Protein AF-U6D9W5-F1 (afdb_monomer_lite)

Secondary structure (DSSP, 8-state):
----GGG--HHHHHHHHHHHHHHHHHHHHHHHHHHHHHHHHHHHHHHHHHHHHHHHHHHHHHS-HHHHHHHHHHHHHHHHHHHHHHHHHHHHHHHHHHHHHHHHHHHHHTS-S-GGGHHHHHHHHHHHHHHHHHHHHHHHHHHHHHHHHHHHHHHHHHHHHHHHHT----PPPPSSHHHHHHHHH-TT-S--HHHHHHHHHHHHHHHHHHHHHHHHHHHHHHHHHHHHHHHHHHHHHHHHHHHHHHHHHHHHHHHHHHHHHHHT-

InterPro domains:
  IPR031738 JMY/WHAMM, middle domain [PF15871] (1-180)

Sequence (265 aa):
KSLDEDNLGPKRIVALEKEAKEGPRQAEEAIVSIQDITVNYFKETVKALAGMQKQMEQDKKRFGQAAWATATPRLEKLKLMLARETLQLMRARELCLNHKRAEIHRKMEDLPEQEKNTDVVDELEIQYYEIQLELYEVKFEILKYEEILLITQLDSIKRLIKDKEEEVVYYDPCESPEELGALAGAAGLPGDPSAEVKELSRQCGRLESQRGRICARRARLRNRQDQCRENHRLRLQLAEESVKHFHQHHRIQVKRDKMKEEEQK

Foldseek 3Di:
DDDPPVPDDPVVVVVVVVCVVCVVVVVLVVVLVVLVVQLVVLVVVLVVLVVVLVVLVVVVVVDDPVVVVVCVVVSLVSLLVSLVSQLSSLVSVLVNLVSVLVVLVVVLVPDDPDPVCPVVNLVSVLVNLVSVLVNLVSVLSNLVSVLSNLVSLLVVLVVVLVCLVVDDDDDDDDPDPVVVVVVVVCPPDPDDSVVVSVVSVVVSVVSVVVSVVSVVVSVVSVVVSVVSVVVSVVSVVVVVVVVVVVVVVVVVVVVVVVVVVVVVD

Organism: Neovison vison (NCBI:txid452646)

pLDDT: mean 87.94, std 12.65, range [42.72, 98.5]

Structure (mmCIF, N/CA/C/O backbone):
data_AF-U6D9W5-F1
#
_entry.id   AF-U6D9W5-F1
#
loop_
_atom_site.group_PDB
_atom_site.id
_atom_site.type_symbol
_atom_site.label_atom_id
_atom_site.label_alt_id
_atom_site.label_comp_id
_atom_site.label_asym_id
_atom_site.label_entity_id
_atom_site.label_seq_id
_atom_site.pdbx_PDB_ins_code
_atom_site.Cartn_x
_atom_site.Cartn_y
_atom_site.Cartn_z
_atom_site.occupancy
_atom_site.B_iso_or_equiv
_atom_site.auth_seq_id
_atom_site.auth_comp_id
_atom_site.auth_asym_id
_atom_site.auth_atom_id
_atom_site.pdbx_PDB_model_num
ATOM 1 N N . LYS A 1 1 ? -30.301 36.087 -2.725 1.00 42.72 1 LYS A N 1
ATOM 2 C CA . LYS A 1 1 ? -31.737 36.069 -2.366 1.00 42.72 1 LYS A CA 1
ATOM 3 C C . LYS A 1 1 ? -31.835 35.379 -1.014 1.00 42.72 1 LYS A C 1
ATOM 5 O O . LYS A 1 1 ? -31.851 34.157 -0.994 1.00 42.72 1 LYS A O 1
ATOM 10 N N . SER A 1 2 ? -31.748 36.136 0.082 1.00 46.75 2 SER A N 1
ATOM 11 C CA . SER A 1 2 ? -32.142 35.621 1.395 1.00 46.75 2 SER A CA 1
ATOM 12 C C . SER A 1 2 ? -33.644 35.364 1.331 1.00 46.75 2 SER A C 1
ATOM 14 O O . SER A 1 2 ? -34.383 36.175 0.773 1.00 46.75 2 SER A O 1
ATOM 16 N N . LEU A 1 3 ? -34.081 34.194 1.783 1.00 55.59 3 LEU A N 1
ATOM 17 C CA . LEU A 1 3 ? -35.490 33.979 2.075 1.00 55.59 3 LEU A CA 1
ATOM 18 C C . LEU A 1 3 ? -35.794 34.870 3.283 1.00 55.59 3 LEU A C 1
ATOM 20 O O . LEU A 1 3 ? -35.127 34.715 4.299 1.00 55.59 3 LEU A O 1
ATOM 24 N N . ASP A 1 4 ? -36.718 35.824 3.152 1.00 55.22 4 ASP A N 1
ATOM 25 C CA . ASP A 1 4 ? -37.256 36.546 4.310 1.00 55.22 4 ASP A CA 1
ATOM 26 C C . ASP A 1 4 ? -37.887 35.507 5.242 1.00 55.22 4 ASP A C 1
ATOM 28 O O . ASP A 1 4 ? -38.962 34.968 4.956 1.00 55.22 4 ASP A O 1
ATOM 32 N N . GLU A 1 5 ? -37.186 35.181 6.328 1.00 54.41 5 GLU A N 1
ATOM 33 C CA . GLU A 1 5 ? -37.636 34.230 7.350 1.00 54.41 5 GLU A CA 1
ATOM 34 C C . GLU A 1 5 ? -38.958 34.688 7.996 1.00 54.41 5 GLU A C 1
ATOM 36 O O . GLU A 1 5 ? -39.763 33.858 8.418 1.00 54.41 5 GLU A O 1
ATOM 41 N N . ASP A 1 6 ? -39.244 35.993 7.931 1.00 57.59 6 ASP A N 1
ATOM 42 C CA . ASP A 1 6 ? -40.419 36.659 8.502 1.00 57.59 6 ASP A CA 1
ATOM 43 C C . ASP A 1 6 ? -41.764 36.289 7.839 1.00 57.59 6 ASP A C 1
ATOM 45 O O . ASP A 1 6 ? -42.823 36.588 8.388 1.00 57.59 6 ASP A O 1
ATOM 49 N N . ASN A 1 7 ? -41.759 35.606 6.684 1.00 66.31 7 ASN A N 1
ATOM 50 C CA . ASN A 1 7 ? -42.980 35.196 5.964 1.00 66.31 7 ASN A CA 1
ATOM 51 C C . ASN A 1 7 ? -43.253 33.679 5.990 1.00 66.31 7 ASN A C 1
ATOM 53 O O . ASN A 1 7 ? -44.179 33.197 5.327 1.00 66.31 7 ASN A O 1
ATOM 57 N N . LEU A 1 8 ? -42.455 32.892 6.716 1.00 73.06 8 LEU A N 1
ATOM 58 C CA . LEU A 1 8 ? -42.606 31.436 6.750 1.00 73.06 8 LEU A CA 1
ATOM 59 C C . LEU A 1 8 ? -43.613 31.015 7.830 1.00 73.06 8 LEU A C 1
ATOM 61 O O . LEU A 1 8 ? -43.447 31.284 9.014 1.00 73.06 8 LEU A O 1
ATOM 65 N N . GLY A 1 9 ? -44.669 30.302 7.429 1.00 83.12 9 GLY A N 1
ATOM 66 C CA . GLY A 1 9 ? -45.646 29.766 8.380 1.00 83.12 9 GLY A CA 1
ATOM 67 C C . GLY A 1 9 ? -45.035 28.717 9.334 1.00 83.12 9 GLY A C 1
ATOM 68 O O . GLY A 1 9 ? -44.095 28.017 8.942 1.00 83.12 9 GLY A O 1
ATOM 69 N N . PRO A 1 10 ? -45.610 28.495 10.536 1.00 83.88 10 PRO A N 1
ATOM 70 C CA . PRO A 1 10 ? -45.030 27.640 11.585 1.00 83.88 10 PRO A CA 1
ATOM 71 C C . PRO A 1 10 ? -44.676 26.220 11.120 1.00 83.88 10 PRO A C 1
ATOM 73 O O . PRO A 1 10 ? -43.648 25.664 11.492 1.00 83.88 10 PRO A O 1
ATOM 76 N N . LYS A 1 11 ? -45.499 25.635 10.239 1.00 85.00 11 LYS A N 1
ATOM 77 C CA . LYS A 1 11 ? -45.249 24.305 9.659 1.00 85.00 11 LYS A CA 1
ATOM 78 C C . LYS A 1 11 ? -43.998 24.266 8.774 1.00 85.00 11 LYS A C 1
ATOM 80 O O . LYS A 1 11 ? -43.329 23.239 8.724 1.00 85.00 11 LYS A O 1
ATOM 85 N N . ARG A 1 12 ? -43.690 25.357 8.062 1.00 88.62 12 ARG A N 1
ATOM 86 C CA . ARG A 1 12 ? -42.515 25.444 7.186 1.00 88.62 12 ARG A CA 1
ATOM 87 C C . ARG A 1 12 ? -41.243 25.684 7.990 1.00 88.62 12 ARG A C 1
ATOM 89 O O . ARG A 1 12 ? -40.233 25.090 7.641 1.00 88.62 12 ARG A O 1
ATOM 96 N N . ILE A 1 13 ? -41.315 26.460 9.072 1.00 86.25 13 ILE A N 1
ATOM 97 C CA . ILE A 1 13 ? -40.202 26.632 10.017 1.00 86.25 13 ILE A CA 1
ATOM 98 C C . ILE A 1 13 ? -39.810 25.274 10.613 1.00 86.25 13 ILE A C 1
ATOM 100 O O . ILE A 1 13 ? -38.670 24.856 10.462 1.00 86.25 13 ILE A O 1
ATOM 104 N N . VAL A 1 14 ? -40.773 24.515 11.152 1.00 87.81 14 VAL A N 1
ATOM 105 C CA . VAL A 1 14 ? -40.510 23.171 11.707 1.00 87.81 14 VAL A CA 1
ATOM 106 C C . VAL A 1 14 ? -39.936 22.211 10.654 1.00 87.81 14 VAL A C 1
ATOM 108 O O . VAL A 1 14 ? -39.049 21.413 10.955 1.00 87.81 14 VAL A O 1
ATOM 111 N N . ALA A 1 15 ? -40.413 22.280 9.406 1.00 87.69 15 ALA A N 1
ATOM 112 C CA . ALA A 1 15 ? -39.859 21.478 8.315 1.00 87.69 15 ALA A CA 1
ATOM 113 C C . ALA A 1 15 ? -38.405 21.863 7.983 1.00 87.69 15 ALA A C 1
ATOM 115 O O . ALA A 1 15 ? -37.573 20.976 7.825 1.00 87.69 15 ALA A O 1
ATOM 116 N N . LEU A 1 16 ? -38.087 23.160 7.927 1.00 87.44 16 LEU A N 1
ATOM 117 C CA . LEU A 1 16 ? -36.730 23.656 7.674 1.00 87.44 16 LEU A CA 1
ATOM 118 C C . LEU A 1 16 ? -35.774 23.335 8.827 1.00 87.44 16 LEU A C 1
ATOM 120 O O . LEU A 1 16 ? -34.642 22.938 8.581 1.00 87.44 16 LEU A O 1
ATOM 124 N N . GLU A 1 17 ? -36.225 23.434 10.078 1.00 87.75 17 GLU A N 1
ATOM 125 C CA . GLU A 1 17 ? -35.443 23.014 11.246 1.00 87.75 17 GLU A CA 1
ATOM 126 C C . GLU A 1 17 ? -35.126 21.517 11.206 1.00 87.75 17 GLU A C 1
ATOM 128 O O . GLU A 1 17 ? -34.030 21.098 11.582 1.00 87.75 17 GLU A O 1
ATOM 133 N N . LYS A 1 18 ? -36.074 20.698 10.739 1.00 89.50 18 LYS A N 1
ATOM 134 C CA . LYS A 1 18 ? -35.854 19.267 10.532 1.00 89.50 18 LYS A CA 1
ATOM 135 C C . LYS A 1 18 ? -34.857 19.012 9.395 1.00 89.50 18 LYS A C 1
ATOM 137 O O . LYS A 1 18 ? -33.903 18.271 9.606 1.00 89.50 18 LYS A O 1
ATOM 142 N N . GLU A 1 19 ? -35.025 19.658 8.239 1.00 89.25 19 GLU A N 1
ATOM 143 C CA . GLU A 1 19 ? -34.089 19.560 7.104 1.00 89.25 19 GLU A CA 1
ATOM 144 C C . GLU A 1 19 ? -32.668 20.003 7.502 1.00 89.25 19 GLU A C 1
ATOM 146 O O . GLU A 1 19 ? -31.694 19.327 7.177 1.00 89.25 19 GLU A O 1
ATOM 151 N N . ALA A 1 20 ? -32.536 21.086 8.272 1.00 88.75 20 ALA A N 1
ATOM 152 C CA . ALA A 1 20 ? -31.250 21.579 8.763 1.00 88.75 20 ALA A CA 1
ATOM 153 C C . ALA A 1 20 ? -30.570 20.596 9.731 1.00 88.75 20 ALA A C 1
ATOM 155 O O . ALA A 1 20 ? -29.348 20.454 9.700 1.00 88.75 20 ALA A O 1
ATOM 156 N N . LYS A 1 21 ? -31.346 19.888 10.565 1.00 87.62 21 LYS A N 1
ATOM 157 C CA . LYS A 1 21 ? -30.833 18.827 11.450 1.00 87.62 21 LYS A CA 1
ATOM 158 C C . LYS A 1 21 ? -30.436 17.563 10.682 1.00 87.62 21 LYS A C 1
ATOM 160 O O . LYS A 1 21 ? -29.480 16.898 11.067 1.00 87.62 21 LYS A O 1
ATOM 165 N N . GLU A 1 22 ? -31.151 17.225 9.611 1.00 89.88 22 GLU A N 1
ATOM 166 C CA . GLU A 1 22 ? -30.893 16.026 8.800 1.00 89.88 22 GLU A CA 1
ATOM 167 C C . GLU A 1 22 ? -29.763 16.218 7.773 1.00 89.88 22 GLU A C 1
ATOM 169 O O . GLU A 1 22 ? -29.065 15.257 7.445 1.00 89.88 22 GLU A O 1
ATOM 174 N N . GLY A 1 23 ? -29.533 17.447 7.303 1.00 90.69 23 GLY A N 1
ATOM 175 C CA . GLY A 1 23 ? -28.530 17.773 6.284 1.00 90.69 23 GLY A CA 1
ATOM 176 C C . GLY A 1 23 ? -27.108 17.277 6.594 1.00 90.69 23 GLY A C 1
ATOM 177 O O . GLY A 1 23 ? -26.530 16.587 5.752 1.00 90.69 23 GLY A O 1
ATOM 178 N N . PRO A 1 24 ? -26.531 17.553 7.784 1.00 89.56 24 PRO A N 1
ATOM 179 C CA . PRO A 1 24 ? -25.193 17.077 8.143 1.00 89.56 24 PRO A CA 1
ATOM 180 C C . PRO A 1 24 ? -25.071 15.551 8.116 1.00 89.56 24 PRO A C 1
ATOM 182 O O . PRO A 1 24 ? -24.082 15.021 7.616 1.00 89.56 24 PRO A O 1
ATOM 185 N N . ARG A 1 25 ? -26.104 14.844 8.590 1.00 88.19 25 ARG A N 1
ATOM 186 C CA . ARG A 1 25 ? -26.143 13.380 8.584 1.00 88.19 25 ARG A CA 1
ATOM 187 C C . ARG A 1 25 ? -26.168 12.831 7.157 1.00 88.19 25 ARG A C 1
ATOM 189 O O . ARG A 1 25 ? -25.403 11.929 6.839 1.00 88.19 25 ARG A O 1
ATOM 196 N N . GLN A 1 26 ? -27.004 13.396 6.288 1.00 92.38 26 GLN A N 1
ATOM 197 C CA . GLN A 1 26 ? -27.055 13.001 4.877 1.00 92.38 26 GLN A CA 1
ATOM 198 C C . GLN A 1 26 ? -25.728 13.279 4.159 1.00 92.38 26 GLN A C 1
ATOM 200 O O . GLN A 1 26 ? -25.286 12.475 3.339 1.00 92.38 26 GLN A O 1
ATOM 205 N N . ALA A 1 27 ? -25.068 14.397 4.476 1.00 92.00 27 ALA A N 1
ATOM 206 C CA . ALA A 1 27 ? -23.754 14.720 3.930 1.00 92.00 27 ALA A CA 1
ATOM 207 C C . ALA A 1 27 ? -22.690 13.704 4.374 1.00 92.00 27 ALA A C 1
ATOM 209 O O . ALA A 1 27 ? -21.879 13.267 3.559 1.00 92.00 27 ALA A O 1
ATOM 210 N N . GLU A 1 28 ? -22.712 13.293 5.641 1.00 90.00 28 GLU A N 1
ATOM 211 C CA . GLU A 1 28 ? -21.821 12.265 6.175 1.00 90.00 28 GLU A CA 1
ATOM 212 C C . GLU A 1 28 ? -22.061 10.891 5.530 1.00 90.00 28 GLU A C 1
ATOM 214 O O . GLU A 1 28 ? -21.114 10.272 5.041 1.00 90.00 28 GLU A O 1
ATOM 219 N N . GLU A 1 29 ? -23.319 10.454 5.423 1.00 91.31 29 GLU A N 1
ATOM 220 C CA . GLU A 1 29 ? -23.695 9.212 4.732 1.00 91.31 29 GLU A CA 1
ATOM 221 C C . GLU A 1 29 ? -23.242 9.227 3.257 1.00 91.31 29 GLU A C 1
ATOM 223 O O . GLU A 1 29 ? -22.699 8.240 2.750 1.00 91.31 29 GLU A O 1
ATOM 228 N N . ALA A 1 30 ? -23.376 10.370 2.573 1.00 95.25 30 ALA A N 1
ATOM 229 C CA . ALA A 1 30 ? -22.891 10.542 1.206 1.00 95.25 30 ALA A CA 1
ATOM 230 C C . ALA A 1 30 ? -21.357 10.460 1.111 1.00 95.25 30 ALA A C 1
ATOM 232 O O . ALA A 1 30 ? -20.837 9.831 0.187 1.00 95.25 30 ALA A O 1
ATOM 233 N N . ILE A 1 31 ? -20.620 11.050 2.060 1.00 93.50 31 ILE A N 1
ATOM 234 C CA . ILE A 1 31 ? -19.152 10.966 2.110 1.00 93.50 31 ILE A CA 1
ATOM 235 C C . ILE A 1 31 ? -18.704 9.509 2.244 1.00 93.50 31 ILE A C 1
ATOM 237 O O . ILE A 1 31 ? -17.845 9.074 1.473 1.00 93.50 31 ILE A O 1
ATOM 241 N N . VAL A 1 32 ? -19.296 8.748 3.170 1.00 92.31 32 VAL A N 1
ATOM 242 C CA . VAL A 1 32 ? -18.981 7.321 3.358 1.00 92.31 32 VAL A CA 1
ATOM 243 C C . VAL A 1 32 ? -19.283 6.532 2.085 1.00 92.31 32 VAL A C 1
ATOM 245 O O . VAL A 1 32 ? -18.429 5.792 1.598 1.00 92.31 32 VAL A O 1
ATOM 248 N N . SER A 1 33 ? -20.445 6.768 1.467 1.00 96.38 33 SER A N 1
ATOM 249 C CA . SER A 1 33 ? -20.808 6.112 0.208 1.00 96.38 33 SER A CA 1
ATOM 250 C C . SER A 1 33 ? -19.807 6.402 -0.917 1.00 96.38 33 SER A C 1
ATOM 252 O O . SER A 1 33 ? -19.438 5.488 -1.658 1.00 96.38 33 SER A O 1
ATOM 254 N N . ILE A 1 34 ? -19.350 7.650 -1.064 1.00 96.44 34 ILE A N 1
ATOM 255 C CA . ILE A 1 34 ? -18.356 8.031 -2.079 1.00 96.44 34 ILE A CA 1
ATOM 256 C C . ILE A 1 34 ? -17.017 7.339 -1.805 1.00 96.44 34 ILE A C 1
ATOM 258 O O . ILE A 1 34 ? -16.370 6.850 -2.736 1.00 96.44 34 ILE A O 1
ATOM 262 N N . GLN A 1 35 ? -16.597 7.279 -0.541 1.00 95.69 35 GLN A N 1
ATOM 263 C CA . GLN A 1 35 ? -15.363 6.610 -0.137 1.00 95.69 35 GLN A CA 1
ATOM 264 C C . GLN A 1 35 ? -15.402 5.108 -0.457 1.00 95.69 35 GLN A C 1
ATOM 266 O O . GLN A 1 35 ? -14.469 4.600 -1.084 1.00 95.69 35 GLN A O 1
ATOM 271 N N . ASP A 1 36 ? -16.497 4.419 -0.135 1.00 95.62 36 ASP A N 1
ATOM 272 C CA . ASP A 1 36 ? -16.668 2.989 -0.420 1.00 95.62 36 ASP A CA 1
ATOM 273 C C . ASP A 1 36 ? -16.669 2.694 -1.924 1.00 95.62 36 ASP A C 1
ATOM 275 O O . ASP A 1 36 ? -15.988 1.773 -2.393 1.00 95.62 36 ASP A O 1
ATOM 279 N N . ILE A 1 37 ? -17.377 3.509 -2.714 1.00 97.81 37 ILE A N 1
ATOM 280 C CA . ILE A 1 37 ? -17.360 3.409 -4.180 1.00 97.81 37 ILE A CA 1
ATOM 281 C C . ILE A 1 37 ? -15.934 3.613 -4.707 1.00 97.81 37 ILE A C 1
ATOM 283 O O . ILE A 1 37 ? -15.483 2.860 -5.572 1.00 97.81 37 ILE A O 1
ATOM 287 N N . THR A 1 38 ? -15.197 4.579 -4.156 1.00 98.06 38 THR A N 1
ATOM 288 C CA . THR A 1 38 ? -13.810 4.869 -4.549 1.00 98.06 38 THR A CA 1
ATOM 289 C C . THR A 1 38 ? -12.880 3.691 -4.250 1.00 98.06 38 THR A C 1
ATOM 291 O O . THR A 1 38 ? -12.083 3.294 -5.104 1.00 98.06 38 THR A O 1
ATOM 294 N N . VAL A 1 39 ? -12.997 3.077 -3.067 1.00 98.25 39 VAL A N 1
ATOM 295 C CA . VAL A 1 39 ? -12.229 1.873 -2.713 1.00 98.25 39 VAL A CA 1
ATOM 296 C C . VAL A 1 39 ? -12.552 0.725 -3.670 1.00 98.25 39 VAL A C 1
ATOM 298 O O . VAL A 1 39 ? -11.635 0.056 -4.152 1.00 98.25 39 VAL A O 1
ATOM 301 N N . ASN A 1 40 ? -13.829 0.506 -3.984 1.00 98.31 40 ASN A N 1
ATOM 302 C CA . ASN A 1 40 ? -14.252 -0.549 -4.905 1.00 98.31 40 ASN A CA 1
ATOM 303 C C . ASN A 1 40 ? -13.743 -0.318 -6.333 1.00 98.31 40 ASN A C 1
ATOM 305 O O . ASN A 1 40 ? -13.240 -1.253 -6.958 1.00 98.31 40 ASN A O 1
ATOM 309 N N . TYR A 1 41 ? -13.786 0.923 -6.823 1.00 98.44 41 TYR A N 1
ATOM 310 C CA . TYR A 1 41 ? -13.237 1.291 -8.127 1.00 98.44 41 TYR A CA 1
ATOM 311 C C . TYR A 1 41 ? -11.752 0.920 -8.247 1.00 98.44 41 TYR A C 1
ATOM 313 O O . TYR A 1 41 ? -11.353 0.205 -9.173 1.00 98.44 41 TYR A O 1
ATOM 321 N N . PHE A 1 42 ? -10.924 1.344 -7.286 1.00 98.44 42 PHE A N 1
ATOM 322 C CA . PHE A 1 42 ? -9.494 1.033 -7.331 1.00 98.44 42 PHE A CA 1
ATOM 323 C C . PHE A 1 42 ? -9.224 -0.455 -7.103 1.00 98.44 42 PHE A C 1
ATOM 325 O O . PHE A 1 42 ? -8.292 -1.003 -7.686 1.00 98.44 42 PHE A O 1
ATOM 332 N N . LYS A 1 43 ? -10.051 -1.142 -6.309 1.00 98.38 43 LYS A N 1
ATOM 333 C CA . LYS A 1 43 ? -9.937 -2.587 -6.084 1.00 98.38 43 LYS A CA 1
ATOM 334 C C . LYS A 1 43 ? -10.113 -3.369 -7.385 1.00 98.38 43 LYS A C 1
ATOM 336 O O . LYS A 1 43 ? -9.273 -4.215 -7.695 1.00 98.38 43 LYS A O 1
ATOM 341 N N . GLU A 1 44 ? -11.153 -3.070 -8.162 1.00 98.44 44 GLU A N 1
ATOM 342 C CA . GLU A 1 44 ? -11.365 -3.732 -9.455 1.00 98.44 44 GLU A CA 1
ATOM 343 C C . GLU A 1 44 ? -10.313 -3.307 -10.493 1.00 98.44 44 GLU A C 1
ATOM 345 O O . GLU A 1 44 ? -9.808 -4.153 -11.233 1.00 98.44 44 GLU A O 1
ATOM 350 N N . THR A 1 45 ? -9.884 -2.041 -10.485 1.00 98.25 45 THR A N 1
ATOM 351 C CA . THR A 1 45 ? -8.803 -1.550 -11.361 1.00 98.25 45 THR A CA 1
ATOM 352 C C . THR A 1 45 ? -7.483 -2.288 -11.106 1.00 98.25 45 THR A C 1
ATOM 354 O O . THR A 1 45 ? -6.862 -2.806 -12.036 1.00 98.25 45 THR A O 1
ATOM 357 N N . VAL A 1 46 ? -7.069 -2.411 -9.841 1.00 98.44 46 VAL A N 1
ATOM 358 C CA . VAL A 1 46 ? -5.859 -3.147 -9.435 1.00 98.44 46 VAL A CA 1
ATOM 359 C C . VAL A 1 46 ? -5.957 -4.617 -9.831 1.00 98.44 46 VAL A C 1
ATOM 361 O O . VAL A 1 46 ? -4.994 -5.184 -10.344 1.00 98.44 46 VAL A O 1
ATOM 364 N N . LYS A 1 47 ? -7.125 -5.237 -9.645 1.00 98.44 47 LYS A N 1
ATOM 365 C CA . LYS A 1 47 ? -7.370 -6.631 -10.031 1.00 98.44 47 LYS A CA 1
ATOM 366 C C . LYS A 1 47 ? -7.220 -6.840 -11.541 1.00 98.44 47 LYS A C 1
ATOM 368 O O . LYS A 1 47 ? -6.564 -7.799 -11.952 1.00 98.44 47 LYS A O 1
ATOM 373 N N . ALA A 1 48 ? -7.768 -5.941 -12.358 1.00 98.19 48 ALA A N 1
ATOM 374 C CA . ALA A 1 48 ? -7.620 -5.989 -13.811 1.00 98.19 48 ALA A CA 1
ATOM 375 C C . ALA A 1 48 ? -6.149 -5.823 -14.238 1.00 98.19 48 ALA A C 1
ATOM 377 O O . ALA A 1 48 ? -5.625 -6.651 -14.988 1.00 98.19 48 ALA A O 1
ATOM 378 N N . LEU A 1 49 ? -5.451 -4.816 -13.700 1.00 97.94 49 LEU A N 1
ATOM 379 C CA . LEU A 1 49 ? -4.036 -4.563 -13.998 1.00 97.94 49 LEU A CA 1
ATOM 380 C C . LEU A 1 49 ? -3.124 -5.717 -13.555 1.00 97.94 49 LEU A C 1
ATOM 382 O O . LEU A 1 49 ? -2.204 -6.086 -14.285 1.00 97.94 49 LEU A O 1
ATOM 386 N N . ALA A 1 50 ? -3.396 -6.334 -12.403 1.00 97.56 50 ALA A N 1
ATOM 387 C CA . ALA A 1 50 ? -2.670 -7.513 -11.937 1.00 97.56 50 ALA A CA 1
ATOM 388 C C . ALA A 1 50 ? -2.878 -8.712 -12.878 1.00 97.56 50 ALA A C 1
ATOM 390 O O . ALA A 1 50 ? -1.932 -9.450 -13.166 1.00 97.56 50 ALA A O 1
ATOM 391 N N . GLY A 1 51 ? -4.095 -8.877 -13.410 1.00 97.81 51 GLY A N 1
ATOM 392 C CA . GLY A 1 51 ? -4.396 -9.853 -14.456 1.00 97.81 51 GLY A CA 1
ATOM 393 C C . GLY A 1 51 ? -3.562 -9.626 -15.719 1.00 97.81 51 GLY A C 1
ATOM 394 O O . GLY A 1 51 ? -2.905 -10.553 -16.197 1.00 97.81 51 GLY A O 1
ATOM 395 N N . MET A 1 52 ? -3.508 -8.383 -16.206 1.00 97.06 52 MET A N 1
ATOM 396 C CA . MET A 1 52 ? -2.693 -8.009 -17.369 1.00 97.06 52 MET A CA 1
ATOM 397 C C . MET A 1 52 ? -1.196 -8.237 -17.125 1.00 97.06 52 MET A C 1
ATOM 399 O O . MET A 1 52 ? -0.495 -8.742 -18.002 1.00 97.06 52 MET A O 1
ATOM 403 N N . GLN A 1 53 ? -0.686 -7.893 -15.935 1.00 96.12 53 GLN A N 1
ATOM 404 C CA . GLN A 1 53 ? 0.726 -8.098 -15.606 1.00 96.12 53 GLN A CA 1
ATOM 405 C C . GLN A 1 53 ? 1.065 -9.588 -15.611 1.00 96.12 53 GLN A C 1
ATOM 407 O O . GLN A 1 53 ? 2.082 -9.987 -16.175 1.00 96.12 53 GLN A O 1
ATOM 412 N N . LYS A 1 54 ? 0.201 -10.419 -15.019 1.00 96.31 54 LYS A N 1
ATOM 413 C CA . LYS A 1 54 ? 0.384 -11.872 -14.991 1.00 96.31 54 LYS A CA 1
ATOM 414 C C . LYS A 1 54 ? 0.439 -12.461 -16.402 1.00 96.31 54 LYS A C 1
ATOM 416 O O . LYS A 1 54 ? 1.278 -13.322 -16.649 1.00 96.31 54 LYS A O 1
ATOM 421 N N . GLN A 1 55 ? -0.413 -11.989 -17.313 1.00 95.81 55 GLN A N 1
ATOM 422 C CA . GLN A 1 55 ? -0.385 -12.398 -18.720 1.00 95.81 55 GLN A CA 1
ATOM 423 C C . GLN A 1 55 ? 0.933 -11.999 -19.398 1.00 95.81 55 GLN A C 1
ATOM 425 O O . GLN A 1 55 ? 1.594 -12.855 -19.978 1.00 95.81 55 GLN A O 1
ATOM 430 N N . MET A 1 56 ? 1.390 -10.751 -19.242 1.00 95.25 56 MET A N 1
ATOM 431 C CA . MET A 1 56 ? 2.676 -10.333 -19.819 1.00 95.25 56 MET A CA 1
ATOM 432 C C . MET A 1 56 ? 3.871 -11.118 -19.254 1.00 95.25 56 MET A C 1
ATOM 434 O O . MET A 1 56 ? 4.791 -11.451 -19.994 1.00 95.25 56 MET A O 1
ATOM 438 N N . GLU A 1 57 ? 3.874 -11.457 -17.963 1.00 92.94 57 GLU A N 1
ATOM 439 C CA . GLU A 1 57 ? 4.932 -12.293 -17.372 1.00 92.94 57 GLU A CA 1
ATOM 440 C C . GLU A 1 57 ? 4.888 -13.750 -17.880 1.00 92.94 57 GLU A C 1
ATOM 442 O O . GLU A 1 57 ? 5.913 -14.434 -17.894 1.00 92.94 57 GLU A O 1
ATOM 447 N N . GLN A 1 58 ? 3.727 -14.246 -18.319 1.00 94.44 58 GLN A N 1
ATOM 448 C CA . GLN A 1 58 ? 3.625 -15.532 -19.021 1.00 94.44 58 GLN A CA 1
ATOM 449 C C . GLN A 1 58 ? 4.155 -15.424 -20.451 1.00 94.44 58 GLN A C 1
ATOM 451 O O . GLN A 1 58 ? 4.922 -16.286 -20.878 1.00 94.44 58 GLN A O 1
ATOM 456 N N . ASP A 1 59 ? 3.809 -14.353 -21.163 1.00 94.06 59 ASP A N 1
ATOM 457 C CA . ASP A 1 59 ? 4.305 -14.085 -22.513 1.00 94.06 59 ASP A CA 1
ATOM 458 C C . ASP A 1 59 ? 5.832 -13.975 -22.535 1.00 94.06 59 ASP A C 1
ATOM 460 O O . ASP A 1 59 ? 6.477 -14.567 -23.400 1.00 94.06 59 ASP A O 1
ATOM 464 N N . LYS A 1 60 ? 6.434 -13.347 -21.519 1.00 92.50 60 LYS A N 1
ATOM 465 C CA . LYS A 1 60 ? 7.892 -13.296 -21.340 1.00 92.50 60 LYS A CA 1
ATOM 466 C C . LYS A 1 60 ? 8.566 -14.667 -21.406 1.00 92.50 60 LYS A C 1
ATOM 468 O O . LYS A 1 60 ? 9.686 -14.770 -21.888 1.00 92.50 60 LYS A O 1
ATOM 473 N N . LYS A 1 61 ? 7.904 -15.719 -20.915 1.00 92.94 61 LYS A N 1
ATOM 474 C CA . LYS A 1 61 ? 8.436 -17.092 -20.941 1.00 92.94 61 LYS A CA 1
ATOM 475 C C . LYS A 1 61 ? 8.305 -17.754 -22.314 1.00 92.94 61 LYS A C 1
ATOM 477 O O . LYS A 1 61 ? 8.979 -18.745 -22.566 1.00 92.94 61 LYS A O 1
ATOM 482 N N . ARG A 1 62 ? 7.406 -17.252 -23.164 1.00 93.94 62 ARG A N 1
ATOM 483 C CA . ARG A 1 62 ? 7.092 -17.807 -24.489 1.00 93.94 62 ARG A CA 1
ATOM 484 C C . ARG A 1 62 ? 7.911 -17.155 -25.598 1.00 93.94 62 ARG A C 1
ATOM 486 O O . ARG A 1 62 ? 8.225 -17.819 -26.579 1.00 93.94 62 ARG A O 1
ATOM 493 N N . PHE A 1 63 ? 8.232 -15.870 -25.461 1.00 92.81 63 PHE A N 1
ATOM 494 C CA . PHE A 1 63 ? 8.995 -15.119 -26.455 1.00 92.81 63 PHE A CA 1
ATOM 495 C C . PHE A 1 63 ? 10.505 -15.193 -26.196 1.00 92.81 63 PHE A C 1
ATOM 497 O O . PHE A 1 63 ? 10.958 -15.181 -25.054 1.00 92.81 63 PHE A O 1
ATOM 504 N N . GLY A 1 64 ? 11.295 -15.242 -27.274 1.00 93.38 64 GLY A N 1
ATOM 505 C CA . GLY A 1 64 ? 12.756 -15.157 -27.196 1.00 93.38 64 GLY A CA 1
ATOM 506 C C . GLY A 1 64 ? 13.239 -13.770 -26.752 1.00 93.38 64 GLY A C 1
ATOM 507 O O . GLY A 1 64 ? 12.517 -12.782 -26.881 1.00 93.38 64 GLY A O 1
ATOM 508 N N . GLN A 1 65 ? 14.482 -13.683 -26.267 1.00 90.19 65 GLN A N 1
ATOM 509 C CA . GLN A 1 65 ? 15.045 -12.467 -25.661 1.00 90.19 65 GLN A CA 1
ATOM 510 C C . GLN A 1 65 ? 14.978 -11.233 -26.576 1.00 90.19 65 GLN A C 1
ATOM 512 O O . GLN A 1 65 ? 14.569 -10.169 -26.120 1.00 90.19 65 GLN A O 1
ATOM 517 N N . ALA A 1 66 ? 15.316 -11.377 -27.862 1.00 89.56 66 ALA A N 1
ATOM 518 C CA . ALA A 1 66 ? 15.281 -10.273 -28.825 1.00 89.56 66 ALA A CA 1
ATOM 519 C C . ALA A 1 66 ? 13.852 -9.753 -29.066 1.00 89.56 66 ALA A C 1
ATOM 521 O O . ALA A 1 66 ? 13.603 -8.551 -29.003 1.00 89.56 66 ALA A O 1
ATOM 522 N N . ALA A 1 67 ? 12.887 -10.659 -29.264 1.00 91.81 67 ALA A N 1
ATOM 523 C CA . ALA A 1 67 ? 11.483 -10.284 -29.421 1.00 91.81 67 ALA A CA 1
ATOM 524 C C . ALA A 1 67 ? 10.934 -9.638 -28.135 1.00 91.81 67 ALA A C 1
ATOM 526 O O . ALA A 1 67 ? 10.246 -8.620 -28.191 1.00 91.81 67 ALA A O 1
ATOM 527 N N . TRP A 1 68 ? 11.291 -10.178 -26.966 1.00 94.44 68 TRP A N 1
ATOM 528 C CA . TRP A 1 68 ? 10.849 -9.666 -25.670 1.00 94.44 68 TRP A CA 1
ATOM 529 C C . TRP A 1 68 ? 11.451 -8.299 -25.307 1.00 94.44 68 TRP A C 1
ATOM 531 O O . TRP A 1 68 ? 10.794 -7.500 -24.633 1.00 94.44 68 TRP A O 1
ATOM 541 N N . ALA A 1 69 ? 12.668 -7.988 -25.761 1.00 91.38 69 ALA A N 1
ATOM 542 C CA . ALA A 1 69 ? 13.301 -6.690 -25.522 1.00 91.38 69 ALA A CA 1
ATOM 543 C C . ALA A 1 69 ? 12.407 -5.530 -25.999 1.00 91.38 69 ALA A C 1
ATOM 545 O O . ALA A 1 69 ? 12.205 -4.568 -25.261 1.00 91.38 69 ALA A O 1
ATOM 546 N N . THR A 1 70 ? 11.746 -5.683 -27.152 1.00 91.00 70 THR A N 1
ATOM 547 C CA . THR A 1 70 ? 10.809 -4.674 -27.684 1.00 91.00 70 THR A CA 1
ATOM 548 C C . THR A 1 70 ? 9.541 -4.503 -26.831 1.00 91.00 70 THR A C 1
ATOM 550 O O . THR A 1 70 ? 8.981 -3.411 -26.753 1.00 91.00 70 THR A O 1
ATOM 553 N N . ALA A 1 71 ? 9.099 -5.556 -26.133 1.00 93.75 71 ALA A N 1
ATOM 554 C CA . ALA A 1 71 ? 7.922 -5.543 -25.259 1.00 93.75 71 ALA A CA 1
ATOM 555 C C . ALA A 1 71 ? 8.236 -5.157 -23.797 1.00 93.75 71 ALA A C 1
ATOM 557 O O . ALA A 1 71 ? 7.319 -4.877 -23.018 1.00 93.75 71 ALA A O 1
ATOM 558 N N . THR A 1 72 ? 9.513 -5.115 -23.411 1.00 92.88 72 THR A N 1
ATOM 559 C CA . THR A 1 72 ? 9.951 -4.835 -22.033 1.00 92.88 72 THR A CA 1
ATOM 560 C C . THR A 1 72 ? 9.467 -3.472 -21.509 1.00 92.88 72 THR A C 1
ATOM 562 O O . THR A 1 72 ? 8.872 -3.456 -20.426 1.00 92.88 72 THR A O 1
ATOM 565 N N . PRO A 1 73 ? 9.557 -2.357 -22.269 1.00 93.25 73 PRO A N 1
ATOM 566 C CA . PRO A 1 73 ? 9.036 -1.058 -21.823 1.00 93.25 73 PRO A CA 1
ATOM 567 C C . PRO A 1 73 ? 7.530 -1.065 -21.522 1.00 93.25 73 PRO A C 1
ATOM 569 O O . PRO A 1 73 ? 7.048 -0.365 -20.627 1.00 93.25 73 PRO A O 1
ATOM 572 N N . ARG A 1 74 ? 6.756 -1.890 -22.240 1.00 94.50 74 ARG A N 1
ATOM 573 C CA . ARG A 1 74 ? 5.318 -2.052 -21.987 1.00 94.50 74 ARG A CA 1
ATOM 574 C C . ARG A 1 74 ? 5.066 -2.736 -20.642 1.00 94.50 74 ARG A C 1
ATOM 576 O O . ARG A 1 74 ? 4.176 -2.299 -19.913 1.00 94.50 74 ARG A O 1
ATOM 583 N N . LEU A 1 75 ? 5.842 -3.768 -20.298 1.00 94.12 75 LEU A N 1
ATOM 584 C CA . LEU A 1 75 ? 5.740 -4.430 -18.994 1.00 94.12 75 LEU A CA 1
ATOM 585 C C . LEU A 1 75 ? 6.141 -3.478 -17.858 1.00 94.12 75 LEU A C 1
ATOM 587 O O . LEU A 1 75 ? 5.462 -3.433 -16.835 1.00 94.12 75 LEU A O 1
ATOM 591 N N . GLU A 1 76 ? 7.208 -2.699 -18.037 1.00 94.25 76 GLU A N 1
ATOM 592 C CA . GLU A 1 76 ? 7.649 -1.681 -17.070 1.00 94.25 76 GLU A CA 1
ATOM 593 C C . GLU A 1 76 ? 6.546 -0.645 -16.809 1.00 94.25 76 GLU A C 1
ATOM 595 O O . GLU A 1 76 ? 6.179 -0.391 -15.658 1.00 94.25 76 GLU A O 1
ATOM 600 N N . LYS A 1 77 ? 5.932 -0.114 -17.876 1.00 95.44 77 LYS A N 1
ATOM 601 C CA . LYS A 1 77 ? 4.795 0.813 -17.776 1.00 95.44 77 LYS A CA 1
ATOM 602 C C . LYS A 1 77 ? 3.606 0.190 -17.045 1.00 95.44 77 LYS A C 1
ATOM 604 O O . LYS A 1 77 ? 2.967 0.864 -16.239 1.00 95.44 77 LYS A O 1
ATOM 609 N N . LEU A 1 78 ? 3.312 -1.083 -17.306 1.00 96.50 78 LEU A N 1
ATOM 610 C CA . LEU A 1 78 ? 2.227 -1.805 -16.645 1.00 96.50 78 LEU A CA 1
ATOM 611 C C . LEU A 1 78 ? 2.496 -2.004 -15.146 1.00 96.50 78 LEU A C 1
ATOM 613 O O . LEU A 1 78 ? 1.604 -1.762 -14.338 1.00 96.50 78 LEU A O 1
ATOM 617 N N . LYS A 1 79 ? 3.728 -2.363 -14.763 1.00 95.88 79 LYS A N 1
ATOM 618 C CA . LYS A 1 79 ? 4.154 -2.459 -13.354 1.00 95.88 79 LYS A CA 1
ATOM 619 C C . LYS A 1 79 ? 4.016 -1.121 -12.632 1.00 95.88 79 LYS A C 1
ATOM 621 O O . LYS A 1 79 ? 3.483 -1.070 -11.525 1.00 95.88 79 LYS A O 1
ATOM 626 N N . LEU A 1 80 ? 4.434 -0.035 -13.283 1.00 96.31 80 LEU A N 1
ATOM 627 C CA . LEU A 1 80 ? 4.297 1.317 -12.749 1.00 96.31 80 LEU A CA 1
ATOM 628 C C . LEU A 1 80 ? 2.825 1.693 -12.545 1.00 96.31 80 LEU A C 1
ATOM 630 O O . LEU A 1 80 ? 2.468 2.230 -11.500 1.00 96.31 80 LEU A O 1
ATOM 634 N N . MET A 1 81 ? 1.969 1.400 -13.527 1.00 97.19 81 MET A N 1
ATOM 635 C CA . MET A 1 81 ? 0.534 1.673 -13.448 1.00 97.19 81 MET A CA 1
ATOM 636 C C . MET A 1 81 ? -0.118 0.874 -12.317 1.00 97.19 81 MET A C 1
ATOM 638 O O . MET A 1 81 ? -0.783 1.461 -11.473 1.00 97.19 81 MET A O 1
ATOM 642 N N . LEU A 1 82 ? 0.159 -0.431 -12.219 1.00 97.69 82 LEU A N 1
ATOM 643 C CA . LEU A 1 82 ? -0.356 -1.266 -11.134 1.00 97.69 82 LEU A CA 1
ATOM 644 C C . LEU A 1 82 ? 0.061 -0.736 -9.757 1.00 97.69 82 LEU A C 1
ATOM 646 O O . LEU A 1 82 ? -0.774 -0.626 -8.860 1.00 97.69 82 LEU A O 1
ATOM 650 N N . ALA A 1 83 ? 1.336 -0.389 -9.578 1.00 97.19 83 ALA A N 1
ATOM 651 C CA . ALA A 1 83 ? 1.821 0.142 -8.310 1.00 97.19 83 ALA A CA 1
ATOM 652 C C . ALA A 1 83 ? 1.180 1.503 -7.969 1.00 97.19 83 ALA A C 1
ATOM 654 O O . ALA A 1 83 ? 0.874 1.751 -6.804 1.00 97.19 83 ALA A O 1
ATOM 655 N N . ARG A 1 84 ? 0.906 2.358 -8.969 1.00 98.00 84 ARG A N 1
ATOM 656 C CA . ARG A 1 84 ? 0.194 3.637 -8.780 1.00 98.00 84 ARG A CA 1
ATOM 657 C C . ARG A 1 84 ? -1.251 3.420 -8.354 1.00 98.00 84 ARG A C 1
ATOM 659 O O . ARG A 1 84 ? -1.667 4.004 -7.359 1.00 98.00 84 ARG A O 1
ATOM 666 N N . GLU A 1 85 ? -1.990 2.570 -9.059 1.00 98.31 85 GLU A N 1
ATOM 667 C CA . GLU A 1 85 ? -3.391 2.294 -8.726 1.00 98.31 85 GLU A CA 1
ATOM 668 C C . GLU A 1 85 ? -3.517 1.592 -7.371 1.00 98.31 85 GLU A C 1
ATOM 670 O O . GLU A 1 85 ? -4.411 1.898 -6.585 1.00 98.31 85 GLU A O 1
ATOM 675 N N . THR A 1 86 ? -2.567 0.716 -7.029 1.00 98.25 86 THR A N 1
ATOM 676 C CA . THR A 1 86 ? -2.563 0.072 -5.709 1.00 98.25 86 THR A CA 1
ATOM 677 C C . THR A 1 86 ? -2.244 1.069 -4.597 1.00 98.25 86 THR A C 1
ATOM 679 O O . THR A 1 86 ? -2.851 1.013 -3.529 1.00 98.25 86 THR A O 1
ATOM 682 N N . LEU A 1 87 ? -1.360 2.039 -4.848 1.00 98.06 87 LEU A N 1
ATOM 683 C CA . LEU A 1 87 ? -1.120 3.145 -3.923 1.00 98.06 87 LEU A CA 1
ATOM 684 C C . LEU A 1 87 ? -2.390 3.986 -3.705 1.00 98.06 87 LEU A C 1
ATOM 686 O O . LEU A 1 87 ? -2.683 4.346 -2.566 1.00 98.06 87 LEU A O 1
ATOM 690 N N . GLN A 1 88 ? -3.163 4.266 -4.760 1.00 98.25 88 GLN A N 1
ATOM 691 C CA . GLN A 1 88 ? -4.445 4.971 -4.627 1.00 98.25 88 GLN A CA 1
ATOM 692 C C . GLN A 1 88 ? -5.480 4.148 -3.858 1.00 98.25 88 GLN A C 1
ATOM 694 O O . GLN A 1 88 ? -6.132 4.689 -2.968 1.00 98.25 88 GLN A O 1
ATOM 699 N N . LEU A 1 89 ? -5.566 2.835 -4.106 1.00 98.44 89 LEU A N 1
ATOM 700 C CA . LEU A 1 89 ? -6.416 1.936 -3.321 1.00 98.44 89 LEU A CA 1
ATOM 701 C C . LEU A 1 89 ? -6.087 2.018 -1.826 1.00 98.44 89 LEU A C 1
ATOM 703 O O . LEU A 1 89 ? -6.990 2.125 -0.999 1.00 98.44 89 LEU A O 1
ATOM 707 N N . MET A 1 90 ? -4.799 1.975 -1.470 1.00 98.50 90 MET A N 1
ATOM 708 C CA . MET A 1 90 ? -4.388 2.049 -0.068 1.00 98.50 90 MET A CA 1
ATOM 709 C C . MET A 1 90 ? -4.683 3.424 0.546 1.00 98.50 90 MET A C 1
ATOM 711 O O . MET A 1 90 ? -5.137 3.485 1.682 1.00 98.50 90 MET A O 1
ATOM 715 N N . ARG A 1 91 ? -4.509 4.524 -0.198 1.00 98.12 91 ARG A N 1
ATOM 716 C CA . ARG A 1 91 ? -4.878 5.878 0.266 1.00 98.12 91 ARG A CA 1
ATOM 717 C C . ARG A 1 91 ? -6.384 6.036 0.474 1.00 98.12 91 ARG A C 1
ATOM 719 O O . ARG A 1 91 ? -6.801 6.624 1.466 1.00 98.12 91 ARG A O 1
ATOM 726 N N . ALA A 1 92 ? -7.199 5.476 -0.418 1.00 97.88 92 ALA A N 1
ATOM 727 C CA . ALA A 1 92 ? -8.651 5.462 -0.261 1.00 97.88 92 ALA A CA 1
ATOM 728 C C . ALA A 1 92 ? -9.066 4.670 0.991 1.00 97.88 92 ALA A C 1
ATOM 730 O O . ALA A 1 92 ? -9.889 5.139 1.774 1.00 97.88 92 ALA A O 1
ATOM 731 N N . ARG A 1 93 ? -8.435 3.513 1.243 1.00 98.12 93 ARG A N 1
ATOM 732 C CA . ARG A 1 93 ? -8.641 2.741 2.481 1.00 98.12 93 ARG A CA 1
ATOM 733 C C . ARG A 1 93 ? -8.209 3.507 3.730 1.00 98.12 93 ARG A C 1
ATOM 735 O O . ARG A 1 93 ? -8.940 3.511 4.713 1.00 98.12 93 ARG A O 1
ATOM 742 N N . GLU A 1 94 ? -7.057 4.176 3.690 1.00 97.75 94 GLU A N 1
ATOM 743 C CA . GLU A 1 94 ? -6.580 5.018 4.795 1.00 97.75 94 GLU A CA 1
ATOM 744 C C . GLU A 1 94 ? -7.595 6.118 5.128 1.00 97.75 94 GLU A C 1
ATOM 746 O O . GLU A 1 94 ? -7.866 6.372 6.301 1.00 97.75 94 GLU A O 1
ATOM 751 N N . LEU A 1 95 ? -8.189 6.747 4.110 1.00 96.25 95 LEU A N 1
ATOM 752 C CA . LEU A 1 95 ? -9.226 7.758 4.299 1.00 96.25 95 LEU A CA 1
ATOM 753 C C . LEU A 1 95 ? -10.464 7.180 5.006 1.00 96.25 95 LEU A C 1
ATOM 755 O O . LEU A 1 95 ? -10.915 7.766 5.990 1.00 96.25 95 LEU A O 1
ATOM 759 N N . CYS A 1 96 ? -10.949 6.012 4.568 1.00 96.31 96 CYS A N 1
ATOM 760 C CA . CYS A 1 96 ? -12.088 5.325 5.192 1.00 96.31 96 CYS A CA 1
ATOM 761 C C . CYS A 1 96 ? -11.812 4.999 6.667 1.00 96.31 96 CYS A C 1
ATOM 763 O O . CYS A 1 96 ? -12.645 5.232 7.539 1.00 96.31 96 CYS A O 1
ATOM 765 N N . LEU A 1 97 ? -10.620 4.479 6.967 1.00 97.00 97 LEU A N 1
ATOM 766 C CA . LEU A 1 97 ? -10.235 4.128 8.333 1.00 97.00 97 LEU A CA 1
ATOM 767 C C . LEU A 1 97 ? -10.074 5.358 9.229 1.00 97.00 97 LEU A C 1
ATOM 769 O O . LEU A 1 97 ? -10.476 5.326 10.389 1.00 97.00 97 LEU A O 1
ATOM 773 N N . ASN A 1 98 ? -9.532 6.461 8.705 1.00 95.94 98 ASN A N 1
ATOM 774 C CA . ASN A 1 98 ? -9.472 7.718 9.449 1.00 95.94 98 ASN A CA 1
ATOM 775 C C . ASN A 1 98 ? -10.872 8.250 9.776 1.00 95.94 98 ASN A C 1
ATOM 777 O O . ASN A 1 98 ? -11.068 8.760 10.878 1.00 95.94 98 ASN A O 1
ATOM 781 N N . HIS A 1 99 ? -11.830 8.107 8.856 1.00 94.12 99 HIS A N 1
ATOM 782 C CA . HIS A 1 99 ? -13.221 8.475 9.105 1.00 94.12 99 HIS A CA 1
ATOM 783 C C . HIS A 1 99 ? -13.842 7.614 10.215 1.00 94.12 99 HIS A C 1
ATOM 785 O O . HIS A 1 99 ? -14.331 8.167 11.197 1.00 94.12 99 HIS A O 1
ATOM 791 N N . LYS A 1 100 ? -13.715 6.281 10.139 1.00 94.75 100 LYS A N 1
ATOM 792 C CA . LYS A 1 100 ? -14.184 5.372 11.202 1.00 94.75 100 LYS A CA 1
ATOM 793 C C . LYS A 1 100 ? -13.534 5.669 12.556 1.00 94.75 100 LYS A C 1
ATOM 795 O O . LYS A 1 100 ? -14.200 5.680 13.583 1.00 94.75 100 LYS A O 1
ATOM 800 N N . ARG A 1 101 ? -12.234 5.976 12.576 1.00 95.75 101 ARG A N 1
ATOM 801 C CA . ARG A 1 101 ? -11.533 6.372 13.806 1.00 95.75 101 ARG A CA 1
ATOM 802 C C . ARG A 1 101 ? -12.100 7.667 14.400 1.00 95.75 101 ARG A C 1
ATOM 804 O O . ARG A 1 101 ? -12.235 7.766 15.614 1.00 95.75 101 ARG A O 1
ATOM 811 N N . ALA A 1 102 ? -12.427 8.651 13.561 1.00 93.44 102 ALA A N 1
ATOM 812 C CA . ALA A 1 102 ? -13.066 9.893 14.000 1.00 93.44 102 ALA A CA 1
ATOM 813 C C . ALA A 1 102 ? -14.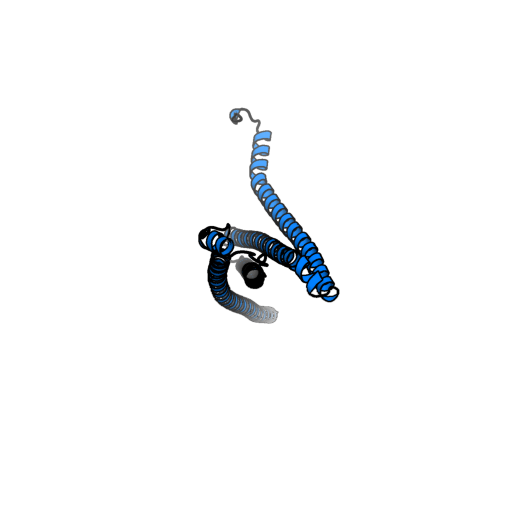517 9.676 14.464 1.00 93.44 102 ALA A C 1
ATOM 815 O O . ALA A 1 102 ? -14.997 10.387 15.340 1.00 93.44 102 ALA A O 1
ATOM 816 N N . GLU A 1 103 ? -15.224 8.697 13.900 1.00 92.88 103 GLU A N 1
ATOM 817 C CA . GLU A 1 103 ? -16.535 8.263 14.387 1.00 92.88 103 GLU A CA 1
ATOM 818 C C . GLU A 1 103 ? -16.445 7.655 15.794 1.00 92.88 103 GLU A C 1
ATOM 820 O O . GLU A 1 103 ? -17.223 8.041 16.660 1.00 92.88 103 GLU A O 1
ATOM 825 N N . ILE A 1 104 ? -15.470 6.774 16.056 1.00 93.75 104 ILE A N 1
ATOM 826 C CA . ILE A 1 104 ? -15.234 6.236 17.408 1.00 93.75 104 ILE A CA 1
ATOM 827 C C . ILE A 1 104 ? -14.918 7.362 18.394 1.00 93.75 104 ILE A C 1
ATOM 829 O O . ILE A 1 104 ? -15.478 7.388 19.483 1.00 93.75 104 ILE A O 1
ATOM 833 N N . HIS A 1 105 ? -14.063 8.311 18.003 1.00 91.31 105 HIS A N 1
ATOM 834 C CA . HIS A 1 105 ? -13.723 9.449 18.858 1.00 91.31 105 HIS A CA 1
ATOM 835 C C . HIS A 1 105 ? -14.957 10.283 19.229 1.00 91.31 105 HIS A C 1
ATOM 837 O O . HIS A 1 105 ? -15.168 10.561 20.402 1.00 91.31 105 HIS A O 1
ATOM 843 N N . ARG A 1 106 ? -15.816 10.606 18.251 1.00 91.19 106 ARG A N 1
ATOM 844 C CA . ARG A 1 106 ? -17.085 11.310 18.506 1.00 91.19 106 ARG A CA 1
ATOM 845 C C . ARG A 1 106 ? -17.999 10.516 19.435 1.00 91.19 106 ARG A C 1
ATOM 847 O O . ARG A 1 106 ? -18.514 11.068 20.39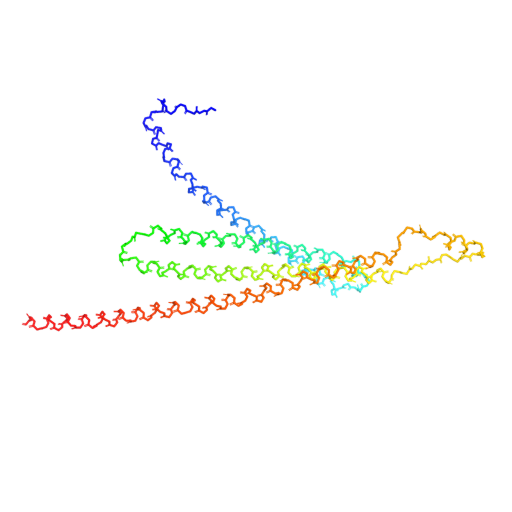5 1.00 91.19 106 ARG A O 1
ATOM 854 N N . LYS A 1 107 ? -18.131 9.202 19.208 1.00 91.19 107 LYS A N 1
ATOM 855 C CA . LYS A 1 107 ? -18.911 8.324 20.094 1.00 91.19 107 LYS A CA 1
ATOM 856 C C . LYS A 1 107 ? -18.397 8.349 21.528 1.00 91.19 107 LYS A C 1
ATOM 858 O O . LYS A 1 107 ? -19.220 8.287 22.423 1.00 91.19 107 LYS A O 1
ATOM 863 N N . MET A 1 108 ? -17.082 8.434 21.743 1.00 88.62 108 MET A N 1
ATOM 864 C CA . MET A 1 108 ? -16.503 8.566 23.083 1.00 88.62 108 MET A CA 1
ATOM 865 C C . MET A 1 108 ? -16.808 9.931 23.716 1.00 88.62 108 MET A C 1
ATOM 867 O O . MET A 1 108 ? -17.118 9.982 24.901 1.00 88.62 108 MET A O 1
ATOM 871 N N . GLU A 1 109 ? -16.727 11.022 22.947 1.00 87.75 109 GLU A N 1
ATOM 872 C CA . GLU A 1 109 ? -17.009 12.390 23.418 1.00 87.75 109 GLU A CA 1
ATOM 873 C C . GLU A 1 109 ? -18.492 12.612 23.756 1.00 87.75 109 GLU A C 1
ATOM 875 O O . GLU A 1 109 ? -18.804 13.340 24.696 1.00 87.75 109 GLU A O 1
ATOM 880 N N . ASP A 1 110 ? -19.398 11.964 23.021 1.00 87.50 110 ASP A N 1
ATOM 881 C CA . ASP A 1 110 ? -20.851 12.095 23.185 1.00 87.50 110 ASP A CA 1
ATOM 882 C C . ASP A 1 110 ? -21.419 11.248 24.348 1.00 87.50 110 ASP A C 1
ATOM 884 O O . ASP A 1 110 ? -22.630 11.265 24.601 1.00 87.50 110 ASP A O 1
ATOM 888 N N . LEU A 1 111 ? -20.583 10.482 25.064 1.00 85.75 111 LEU A N 1
ATOM 889 C CA . LEU A 1 111 ? -21.037 9.665 26.193 1.00 85.75 111 LEU A CA 1
ATOM 890 C C . LEU A 1 111 ? -21.410 10.534 27.407 1.00 85.75 111 LEU A C 1
ATOM 892 O O . LEU A 1 111 ? -20.643 11.411 27.801 1.00 85.75 111 LEU A O 1
ATOM 896 N N . PRO A 1 112 ? -22.552 10.271 28.075 1.00 80.25 112 PRO A N 1
ATOM 897 C CA . PRO A 1 112 ? -22.899 10.989 29.298 1.00 80.25 112 PRO A CA 1
ATOM 898 C C . PRO A 1 112 ? -21.927 10.642 30.441 1.00 80.25 112 PRO A C 1
ATOM 900 O O . PRO A 1 112 ? -21.506 9.495 30.568 1.00 80.25 112 PRO A O 1
ATOM 903 N N . GLU A 1 113 ? -21.632 11.593 31.333 1.00 69.81 113 GLU A N 1
ATOM 904 C CA . GLU A 1 113 ? -20.678 11.448 32.461 1.00 69.81 113 GLU A CA 1
ATOM 905 C C . GLU A 1 113 ? -21.110 10.453 33.574 1.00 69.81 113 GLU A C 1
ATOM 907 O O . GLU A 1 113 ? -20.599 10.484 34.691 1.00 69.81 113 GLU A O 1
ATOM 912 N N . GLN A 1 114 ? -22.070 9.559 33.325 1.00 68.88 114 GLN A N 1
ATOM 913 C CA . GLN A 1 114 ? -22.536 8.602 34.333 1.00 68.88 114 GLN A CA 1
ATOM 914 C C . GLN A 1 114 ? -21.560 7.428 34.526 1.00 68.88 114 GLN A C 1
ATOM 916 O O . GLN A 1 114 ? -21.090 6.832 33.560 1.00 68.88 114 GLN A O 1
ATOM 921 N N . GLU A 1 115 ? -21.379 7.002 35.785 1.00 55.97 115 GLU A N 1
ATOM 922 C CA . GLU A 1 115 ? -20.551 5.853 36.218 1.00 55.97 115 GLU A CA 1
ATOM 923 C C . GLU A 1 115 ? -20.843 4.521 35.494 1.00 55.97 115 GLU A C 1
ATOM 925 O O . GLU A 1 115 ? -20.024 3.612 35.539 1.00 55.97 115 GLU A O 1
ATOM 930 N N . LYS A 1 116 ? -21.989 4.379 34.813 1.00 59.81 116 LYS A N 1
ATOM 931 C CA . LYS A 1 116 ? -22.397 3.145 34.112 1.00 59.81 116 LYS A CA 1
ATOM 932 C C . LYS A 1 116 ? -21.830 2.995 32.696 1.00 59.81 116 LYS A C 1
ATOM 934 O O . LYS A 1 116 ? -22.118 1.994 32.048 1.00 59.81 116 LYS A O 1
ATOM 939 N N . ASN A 1 117 ? -21.052 3.961 32.209 1.00 69.88 117 ASN A N 1
ATOM 940 C CA . ASN A 1 117 ? -20.497 3.922 30.852 1.00 69.88 117 ASN A CA 1
ATOM 941 C C . ASN A 1 117 ? -19.102 3.298 30.760 1.00 69.88 117 ASN A C 1
ATOM 943 O O . ASN A 1 117 ? -18.558 3.246 29.662 1.00 69.88 117 ASN A O 1
ATOM 947 N N . THR A 1 118 ? -18.526 2.806 31.861 1.00 76.88 118 THR A N 1
ATOM 948 C CA . THR A 1 118 ? -17.173 2.222 31.863 1.00 76.88 118 THR A CA 1
ATOM 949 C C . THR A 1 118 ? -17.024 1.099 30.839 1.00 76.88 118 THR A C 1
ATOM 951 O O . THR A 1 118 ? -16.083 1.120 30.056 1.00 76.88 118 THR A O 1
ATOM 954 N N . ASP A 1 119 ? -18.006 0.199 30.754 1.00 80.62 119 ASP A N 1
ATOM 955 C CA . ASP A 1 119 ? -17.964 -0.932 29.818 1.00 80.62 119 ASP A CA 1
ATOM 956 C C . ASP A 1 119 ? -18.049 -0.469 28.350 1.00 80.62 119 ASP A C 1
ATOM 958 O O . ASP A 1 119 ? -17.393 -1.025 27.470 1.00 80.62 119 ASP A O 1
ATOM 962 N N . VAL A 1 120 ? -18.828 0.586 28.082 1.00 85.25 120 VAL A N 1
ATOM 963 C CA . VAL A 1 120 ? -18.983 1.172 26.738 1.00 85.25 120 VAL A CA 1
ATOM 964 C C . VAL A 1 120 ? -17.714 1.916 26.320 1.00 85.25 120 VAL A C 1
ATOM 966 O O . VAL A 1 120 ? -17.306 1.844 25.161 1.00 85.25 120 VAL A O 1
ATOM 969 N N . VAL A 1 121 ? -17.072 2.618 27.257 1.00 86.12 121 VAL A N 1
ATOM 970 C CA . VAL A 1 121 ? -15.781 3.278 27.029 1.00 86.12 121 VAL A CA 1
ATOM 971 C C . VAL A 1 121 ? -14.707 2.240 26.715 1.00 86.12 121 VAL A C 1
ATOM 973 O O . VAL A 1 121 ? -14.004 2.402 25.720 1.00 86.12 121 VAL A O 1
ATOM 976 N N . ASP A 1 122 ? -14.625 1.156 27.490 1.00 85.44 122 ASP A N 1
ATOM 977 C CA . ASP A 1 122 ? -13.666 0.071 27.259 1.00 85.44 122 ASP A CA 1
ATOM 978 C C . ASP A 1 122 ? -13.865 -0.576 25.876 1.00 85.44 122 ASP A C 1
ATOM 980 O O . ASP A 1 122 ? -12.896 -0.812 25.148 1.00 85.44 122 ASP A O 1
ATOM 984 N N . GLU A 1 123 ? -15.114 -0.813 25.460 1.00 87.62 123 GLU A N 1
ATOM 985 C CA . GLU A 1 123 ? -15.418 -1.345 24.127 1.00 87.62 123 GLU A CA 1
ATOM 986 C C . GLU A 1 123 ? -14.989 -0.381 23.008 1.00 87.62 123 GLU A C 1
ATOM 988 O O . GLU A 1 123 ? -14.352 -0.796 22.034 1.00 87.62 123 GLU A O 1
ATOM 993 N N . LEU A 1 124 ? -15.279 0.916 23.149 1.00 91.88 124 LEU A N 1
ATOM 994 C CA . LEU A 1 124 ? -14.840 1.925 22.184 1.00 91.88 124 LEU A CA 1
ATOM 995 C C . LEU A 1 124 ? -13.308 2.049 22.153 1.00 91.88 124 LEU A C 1
ATOM 997 O O . LEU A 1 124 ? -12.737 2.221 21.073 1.00 91.88 124 LEU A O 1
ATOM 1001 N N . GLU A 1 125 ? -12.622 1.941 23.298 1.00 90.81 125 GLU A N 1
ATOM 1002 C CA . GLU A 1 125 ? -11.155 1.932 23.369 1.00 90.81 125 GLU A CA 1
ATOM 1003 C C . GLU A 1 125 ? -10.576 0.747 22.588 1.00 90.81 125 GLU A C 1
ATOM 1005 O O . GLU A 1 125 ? -9.640 0.921 21.800 1.00 90.81 125 GLU A O 1
ATOM 1010 N N . ILE A 1 126 ? -11.150 -0.449 22.751 1.00 90.56 126 ILE A N 1
ATOM 1011 C CA . ILE A 1 126 ? -10.754 -1.651 22.004 1.00 90.56 126 ILE A CA 1
ATOM 1012 C C . ILE A 1 126 ? -10.919 -1.420 20.498 1.00 90.56 126 ILE A C 1
ATOM 1014 O O . ILE A 1 126 ? -9.948 -1.587 19.754 1.00 90.56 126 ILE A O 1
ATOM 1018 N N . GLN A 1 127 ? -12.092 -0.954 20.055 1.00 93.25 127 GLN A N 1
ATOM 1019 C CA . GLN A 1 127 ? -12.348 -0.658 18.640 1.00 93.25 127 GLN A CA 1
ATOM 1020 C C . GLN A 1 127 ? -11.373 0.400 18.094 1.00 93.25 127 GLN A C 1
ATOM 1022 O O . GLN A 1 127 ? -10.886 0.293 16.965 1.00 93.25 127 GLN A O 1
ATOM 1027 N N . TYR A 1 128 ? -11.031 1.415 18.893 1.00 94.44 128 TYR A N 1
ATOM 1028 C CA . TYR A 1 128 ? -10.050 2.427 18.507 1.00 94.44 128 TYR A CA 1
ATOM 1029 C C . TYR A 1 128 ? -8.669 1.810 18.249 1.00 94.44 128 TYR A C 1
ATOM 1031 O O . TYR A 1 128 ? -8.032 2.121 17.236 1.00 94.44 128 TYR A O 1
ATOM 1039 N N . TYR A 1 129 ? -8.202 0.924 19.136 1.00 94.31 129 TYR A N 1
ATOM 1040 C CA . TYR A 1 129 ? -6.933 0.220 18.947 1.00 94.31 129 TYR A CA 1
ATOM 1041 C C . TYR A 1 129 ? -6.945 -0.670 17.703 1.00 94.31 129 TYR A C 1
ATOM 1043 O O . TYR A 1 129 ? -5.967 -0.657 16.953 1.00 94.31 129 TYR A O 1
ATOM 1051 N N . GLU A 1 130 ? -8.033 -1.395 17.446 1.00 94.81 130 GLU A N 1
ATOM 1052 C CA . GLU A 1 130 ? -8.177 -2.234 16.251 1.00 94.81 130 GLU A CA 1
ATOM 1053 C C . GLU A 1 130 ? -8.059 -1.405 14.965 1.00 94.81 130 GLU A C 1
ATOM 1055 O O . GLU A 1 130 ? -7.224 -1.702 14.105 1.00 94.81 130 GLU A O 1
ATOM 1060 N N . ILE A 1 131 ? -8.799 -0.294 14.869 1.00 96.56 131 ILE A N 1
ATOM 1061 C CA . ILE A 1 131 ? -8.712 0.611 13.713 1.00 96.56 131 ILE A CA 1
ATOM 1062 C C . ILE A 1 131 ? -7.316 1.228 13.596 1.00 96.56 131 ILE A C 1
ATOM 1064 O O . ILE A 1 131 ? -6.788 1.384 12.493 1.00 96.56 131 ILE A O 1
ATOM 1068 N N . GLN A 1 132 ? -6.682 1.584 14.714 1.00 96.44 132 GLN A N 1
ATOM 1069 C CA . GLN A 1 132 ? -5.330 2.137 14.707 1.00 96.44 132 GLN A CA 1
ATOM 1070 C C . GLN A 1 132 ? -4.294 1.119 14.201 1.00 96.44 132 GLN A C 1
ATOM 1072 O O . GLN A 1 132 ? -3.362 1.496 13.482 1.00 96.44 132 GLN A O 1
ATOM 1077 N N . LEU A 1 133 ? -4.453 -0.162 14.538 1.00 96.25 133 LEU A N 1
ATOM 1078 C CA . LEU A 1 133 ? -3.619 -1.241 14.013 1.00 96.25 133 LEU A CA 1
ATOM 1079 C C . LEU A 1 133 ? -3.833 -1.432 12.509 1.00 96.25 133 LEU A C 1
ATOM 1081 O O . LEU A 1 133 ? -2.845 -1.480 11.771 1.00 96.25 133 LEU A O 1
ATOM 1085 N N . GLU A 1 134 ? -5.083 -1.438 12.043 1.00 97.06 134 GLU A N 1
ATOM 1086 C CA . GLU A 1 134 ? -5.407 -1.518 10.613 1.00 97.06 134 GLU A CA 1
ATOM 1087 C C . GLU A 1 134 ? -4.842 -0.311 9.838 1.00 97.06 134 GLU A C 1
ATOM 1089 O O . GLU A 1 134 ? -4.246 -0.459 8.768 1.00 97.06 134 GLU A O 1
ATOM 1094 N N . LEU A 1 135 ? -4.913 0.896 10.413 1.00 97.50 135 LEU A N 1
ATOM 1095 C CA . LEU A 1 135 ? -4.291 2.099 9.852 1.00 97.50 135 LEU A CA 1
ATOM 1096 C C . LEU A 1 135 ? -2.776 1.950 9.694 1.00 97.50 135 LEU A C 1
ATOM 1098 O O . LEU A 1 135 ? -2.216 2.427 8.703 1.00 97.50 135 LEU A O 1
ATOM 1102 N N . TYR A 1 136 ? -2.087 1.318 10.648 1.00 97.56 136 TYR A N 1
ATOM 1103 C CA . TYR A 1 136 ? -0.656 1.050 10.510 1.00 97.56 136 TYR A CA 1
ATOM 1104 C C . TYR A 1 136 ? -0.358 0.055 9.389 1.00 97.56 136 TYR A C 1
ATOM 1106 O O . TYR A 1 136 ? 0.604 0.266 8.648 1.00 97.56 136 TYR A O 1
ATOM 1114 N N . GLU A 1 137 ? -1.186 -0.974 9.217 1.00 96.94 137 GLU A N 1
ATOM 1115 C CA . GLU A 1 137 ? -1.052 -1.945 8.126 1.00 96.94 137 GLU A CA 1
ATOM 1116 C C . GLU A 1 137 ? -1.249 -1.284 6.760 1.00 96.94 137 GLU A C 1
ATOM 1118 O O . GLU A 1 137 ? -0.396 -1.417 5.877 1.00 96.94 137 GLU A O 1
ATOM 1123 N N . VAL A 1 138 ? -2.299 -0.473 6.608 1.00 97.88 138 VAL A N 1
ATOM 1124 C CA . VAL A 1 138 ? -2.538 0.289 5.375 1.00 97.88 138 VAL A CA 1
ATOM 1125 C C . VAL A 1 138 ? -1.395 1.268 5.102 1.00 97.88 138 VAL A C 1
ATOM 1127 O O . VAL A 1 138 ? -0.881 1.307 3.985 1.00 97.88 138 VAL A O 1
ATOM 1130 N N . LYS A 1 139 ? -0.915 2.010 6.109 1.00 97.69 139 LYS A N 1
ATOM 1131 C CA . LYS A 1 139 ? 0.251 2.904 5.960 1.00 97.69 139 LYS A CA 1
ATOM 1132 C C . LYS A 1 139 ? 1.517 2.152 5.562 1.00 97.69 139 LYS A C 1
ATOM 1134 O O . LYS A 1 139 ? 2.339 2.687 4.816 1.00 97.69 139 LYS A O 1
ATOM 1139 N N . PHE A 1 140 ? 1.695 0.924 6.039 1.00 96.94 140 PHE A N 1
ATOM 1140 C CA . PHE A 1 140 ? 2.826 0.094 5.647 1.00 96.94 140 PHE A CA 1
ATOM 1141 C C . PHE A 1 140 ? 2.729 -0.320 4.177 1.00 96.94 140 PHE A C 1
ATOM 1143 O O . PHE A 1 140 ? 3.724 -0.217 3.455 1.00 96.94 140 PHE A O 1
ATOM 1150 N N . GLU A 1 141 ? 1.540 -0.713 3.713 1.00 97.38 141 GLU A N 1
ATOM 1151 C CA . GLU A 1 141 ? 1.294 -0.999 2.298 1.00 97.38 141 GLU A CA 1
ATOM 1152 C C . GLU A 1 141 ? 1.465 0.255 1.423 1.00 97.38 141 GLU A C 1
ATOM 1154 O O . GLU A 1 141 ? 2.109 0.164 0.380 1.00 97.38 141 GLU A O 1
ATOM 1159 N N . ILE A 1 142 ? 1.019 1.441 1.862 1.00 98.25 142 ILE A N 1
ATOM 1160 C CA . ILE A 1 142 ? 1.298 2.721 1.176 1.00 98.25 142 ILE A CA 1
ATOM 1161 C C . ILE A 1 142 ? 2.804 2.885 0.960 1.00 98.25 142 ILE A C 1
ATOM 1163 O O . ILE A 1 142 ? 3.248 3.044 -0.175 1.00 98.25 142 ILE A O 1
ATOM 1167 N N . LEU A 1 143 ? 3.606 2.795 2.026 1.00 97.88 143 LEU A N 1
ATOM 1168 C CA . LEU A 1 143 ? 5.061 2.954 1.931 1.00 97.88 143 LEU A CA 1
ATOM 1169 C C . LEU A 1 143 ? 5.711 1.885 1.043 1.00 97.88 143 LEU A C 1
ATOM 1171 O O . LEU A 1 143 ? 6.657 2.180 0.317 1.00 97.88 143 LEU A O 1
ATOM 1175 N N . LYS A 1 144 ? 5.215 0.647 1.088 1.00 96.25 144 LYS A N 1
ATOM 1176 C CA . LYS A 1 144 ? 5.678 -0.452 0.234 1.00 96.25 144 LYS A CA 1
ATOM 1177 C C . LYS A 1 144 ? 5.402 -0.169 -1.243 1.00 96.25 144 LYS A C 1
ATOM 1179 O O . LYS A 1 144 ? 6.292 -0.374 -2.062 1.00 96.25 144 LYS A O 1
ATOM 1184 N N . TYR A 1 145 ? 4.217 0.324 -1.603 1.00 97.56 145 TYR A N 1
ATOM 1185 C CA . TYR A 1 145 ? 3.925 0.675 -2.996 1.00 97.56 145 TYR A CA 1
ATOM 1186 C C . TYR A 1 145 ? 4.638 1.957 -3.442 1.00 97.56 145 TYR A C 1
ATOM 1188 O O . TYR A 1 145 ? 5.080 2.017 -4.588 1.00 97.56 145 TYR A O 1
ATOM 1196 N N . GLU A 1 146 ? 4.857 2.935 -2.553 1.00 97.38 146 GLU A N 1
ATOM 1197 C CA . GLU A 1 146 ? 5.763 4.064 -2.827 1.00 97.38 146 GLU A CA 1
ATOM 1198 C C . GLU A 1 146 ? 7.182 3.567 -3.157 1.00 97.38 146 GLU A C 1
ATOM 1200 O O . GLU A 1 146 ? 7.803 4.049 -4.101 1.00 97.38 146 GLU A O 1
ATOM 1205 N N . GLU A 1 147 ? 7.686 2.568 -2.430 1.00 96.56 147 GLU A N 1
ATOM 1206 C CA . GLU A 1 147 ? 8.989 1.955 -2.697 1.00 96.56 147 GLU A CA 1
ATOM 1207 C C . GLU A 1 147 ? 9.019 1.183 -4.023 1.00 96.56 147 GLU A C 1
ATOM 1209 O O . GLU A 1 147 ? 9.940 1.371 -4.818 1.00 96.56 147 GLU A O 1
ATOM 1214 N N . ILE A 1 148 ? 8.002 0.359 -4.301 1.00 95.81 148 ILE A N 1
ATOM 1215 C CA . ILE A 1 148 ? 7.884 -0.400 -5.559 1.00 95.81 148 ILE A CA 1
ATOM 1216 C C . ILE A 1 148 ? 7.858 0.542 -6.768 1.00 95.81 148 ILE A C 1
ATOM 1218 O O . ILE A 1 148 ? 8.465 0.227 -7.794 1.00 95.81 148 ILE A O 1
ATOM 1222 N N . LEU A 1 149 ? 7.206 1.705 -6.661 1.00 96.50 149 LEU A N 1
ATOM 1223 C CA . LEU A 1 149 ? 7.225 2.721 -7.715 1.00 96.50 149 LEU A CA 1
ATOM 1224 C C . LEU A 1 149 ? 8.645 3.203 -8.009 1.00 96.50 149 LEU A C 1
ATOM 1226 O O . LEU A 1 149 ? 9.045 3.226 -9.173 1.00 96.50 149 LEU A O 1
ATOM 1230 N N . LEU A 1 150 ? 9.412 3.535 -6.969 1.00 96.81 150 LEU A N 1
ATOM 1231 C CA . LEU A 1 150 ? 10.797 3.979 -7.129 1.00 96.81 150 LEU A CA 1
ATOM 1232 C C . LEU A 1 150 ? 11.686 2.871 -7.689 1.00 96.81 150 LEU A C 1
ATOM 1234 O O . LEU A 1 150 ? 12.500 3.146 -8.563 1.00 96.81 150 LEU A O 1
ATOM 1238 N N . ILE A 1 151 ? 11.523 1.628 -7.225 1.00 96.00 151 ILE A N 1
ATOM 1239 C CA . ILE A 1 151 ? 12.277 0.473 -7.735 1.00 96.00 151 ILE A CA 1
ATOM 1240 C C . ILE A 1 151 ? 11.972 0.255 -9.219 1.00 96.00 151 ILE A C 1
ATOM 1242 O O . ILE A 1 151 ? 12.892 0.168 -10.021 1.00 96.00 151 ILE A O 1
ATOM 1246 N N . THR A 1 152 ? 10.697 0.268 -9.609 1.00 95.56 152 THR A N 1
ATOM 1247 C CA . THR A 1 152 ? 10.298 0.076 -11.013 1.00 95.56 152 THR A CA 1
ATOM 1248 C C . THR A 1 152 ? 10.854 1.189 -11.911 1.00 95.56 152 THR A C 1
ATOM 1250 O O . THR A 1 152 ? 11.304 0.927 -13.028 1.00 95.56 152 THR A O 1
ATOM 1253 N N . GLN A 1 153 ? 10.864 2.436 -11.427 1.00 96.00 153 GLN A N 1
ATOM 1254 C CA . GLN A 1 153 ? 11.483 3.561 -12.134 1.00 96.00 153 GLN A CA 1
ATOM 1255 C C . GLN A 1 153 ? 13.004 3.413 -12.235 1.00 96.00 153 GLN A C 1
ATOM 1257 O O . GLN A 1 153 ? 13.561 3.642 -13.305 1.00 96.00 153 GLN A O 1
ATOM 1262 N N . LEU A 1 154 ? 13.668 3.003 -11.151 1.00 96.25 154 LEU A N 1
ATOM 1263 C CA . LEU A 1 154 ? 15.106 2.733 -11.133 1.00 96.25 154 LEU A CA 1
ATOM 1264 C C . LEU A 1 154 ? 15.483 1.642 -12.133 1.00 96.25 154 LEU A C 1
ATOM 1266 O O . LEU A 1 154 ? 16.437 1.825 -12.881 1.00 96.25 154 LEU A O 1
ATOM 1270 N N . ASP A 1 155 ? 14.734 0.543 -12.175 1.00 95.31 155 ASP A N 1
ATOM 1271 C CA . ASP A 1 155 ? 14.976 -0.558 -13.110 1.00 95.31 155 ASP A CA 1
ATOM 1272 C C . ASP A 1 155 ? 14.830 -0.086 -14.563 1.00 95.31 155 ASP A C 1
ATOM 1274 O O . ASP A 1 155 ? 15.688 -0.376 -15.397 1.00 95.31 155 ASP A O 1
ATOM 1278 N N . SER A 1 156 ? 13.808 0.731 -14.840 1.00 94.50 156 SER A N 1
ATOM 1279 C CA . SER A 1 156 ? 13.583 1.311 -16.171 1.00 94.50 156 SER A CA 1
ATOM 1280 C C . SER A 1 156 ? 14.727 2.246 -16.586 1.00 94.50 156 SER A C 1
ATOM 1282 O O . SER A 1 156 ? 15.207 2.174 -17.713 1.00 94.50 156 SER A O 1
ATOM 1284 N N . ILE A 1 157 ? 15.199 3.116 -15.683 1.00 95.38 157 ILE A N 1
ATOM 1285 C CA . ILE A 1 157 ? 16.301 4.050 -15.971 1.00 95.38 157 ILE A CA 1
ATOM 1286 C C . ILE A 1 157 ? 17.624 3.301 -16.144 1.00 95.38 157 ILE A C 1
ATOM 1288 O O . ILE A 1 157 ? 18.371 3.607 -17.067 1.00 95.38 157 ILE A O 1
ATOM 1292 N N . LYS A 1 158 ? 17.913 2.301 -15.304 1.00 94.44 158 LYS A N 1
ATOM 1293 C CA . LYS A 1 158 ? 19.114 1.460 -15.443 1.00 94.44 158 LYS A CA 1
ATOM 1294 C C . LYS A 1 158 ? 19.137 0.732 -16.782 1.00 94.44 158 LYS A C 1
ATOM 1296 O O . LYS A 1 158 ? 20.187 0.661 -17.411 1.00 94.44 158 LYS A O 1
ATOM 1301 N N . ARG A 1 159 ? 17.983 0.231 -17.232 1.00 93.88 159 ARG A N 1
ATOM 1302 C CA . ARG A 1 159 ? 17.841 -0.351 -18.569 1.00 93.88 159 ARG A CA 1
ATOM 1303 C C . ARG A 1 159 ? 18.112 0.688 -19.659 1.00 93.88 159 ARG A C 1
ATOM 1305 O O . ARG A 1 159 ? 18.884 0.401 -20.555 1.00 93.88 159 ARG A O 1
ATOM 1312 N N . LEU A 1 160 ? 17.542 1.892 -19.561 1.00 93.00 160 LEU A N 1
ATOM 1313 C CA . LEU A 1 160 ? 17.783 2.966 -20.538 1.00 93.00 160 LEU A CA 1
ATOM 1314 C C . LEU A 1 160 ? 19.254 3.393 -20.610 1.00 93.00 160 LEU A C 1
ATOM 1316 O O . LEU A 1 160 ? 19.749 3.640 -21.702 1.00 93.00 160 LEU A O 1
ATOM 1320 N N . ILE A 1 161 ? 19.948 3.468 -19.471 1.00 92.69 161 ILE A N 1
ATOM 1321 C CA . ILE A 1 161 ? 21.397 3.720 -19.438 1.00 92.69 161 ILE A CA 1
ATOM 1322 C C . ILE A 1 161 ? 22.123 2.626 -20.217 1.00 92.69 161 ILE A C 1
ATOM 1324 O O . ILE A 1 161 ? 22.901 2.935 -21.110 1.00 92.69 161 ILE A O 1
ATOM 1328 N N . LYS A 1 162 ? 21.807 1.360 -19.931 1.00 91.88 162 LYS A N 1
ATOM 1329 C CA . LYS A 1 162 ? 22.416 0.218 -20.610 1.00 91.88 162 LYS A CA 1
ATOM 1330 C C . LYS A 1 162 ? 22.156 0.231 -22.122 1.00 91.88 162 LYS A C 1
ATOM 1332 O O . LYS A 1 162 ? 23.091 0.051 -22.887 1.00 91.88 162 LYS A O 1
ATOM 1337 N N . ASP A 1 163 ? 20.921 0.489 -22.551 1.00 89.50 163 ASP A N 1
ATOM 1338 C CA . ASP A 1 163 ? 20.571 0.569 -23.977 1.00 89.50 163 ASP A CA 1
ATOM 1339 C C . ASP A 1 163 ? 21.382 1.653 -24.702 1.00 89.50 163 ASP A C 1
ATOM 1341 O O . ASP A 1 163 ? 21.771 1.468 -25.849 1.00 89.50 163 ASP A O 1
ATOM 1345 N N . LYS A 1 164 ? 21.631 2.783 -24.028 1.00 88.69 164 LYS A N 1
ATOM 1346 C CA . LYS A 1 164 ? 22.411 3.908 -24.558 1.00 88.69 164 LYS A CA 1
ATOM 1347 C C . LYS A 1 164 ? 23.910 3.617 -24.588 1.00 88.69 164 LYS A C 1
ATOM 1349 O O . LYS A 1 164 ? 24.597 4.049 -25.503 1.00 88.69 164 LYS A O 1
ATOM 1354 N N . GLU A 1 165 ? 24.421 2.891 -23.600 1.00 87.00 165 GLU A N 1
ATOM 1355 C CA . GLU A 1 165 ? 25.815 2.433 -23.569 1.00 87.00 165 GLU A CA 1
ATOM 1356 C C . GLU A 1 165 ? 26.092 1.350 -24.626 1.00 87.00 165 GLU A C 1
ATOM 1358 O O . GLU A 1 165 ? 27.200 1.274 -25.150 1.00 87.00 165 GLU A O 1
ATOM 1363 N N . GLU A 1 166 ? 25.091 0.528 -24.952 1.00 86.38 166 GLU A N 1
ATOM 1364 C CA . G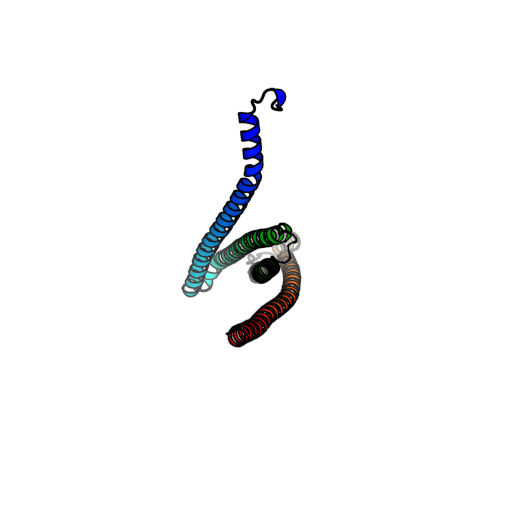LU A 1 166 ? 25.155 -0.530 -25.971 1.00 86.38 166 GLU A CA 1
ATOM 1365 C C . GLU A 1 166 ? 24.750 -0.043 -27.381 1.00 86.38 166 GLU A C 1
ATOM 1367 O O . GLU A 1 166 ? 24.729 -0.839 -28.324 1.00 86.38 166 GLU A O 1
ATOM 1372 N N . GLU A 1 167 ? 24.436 1.247 -27.551 1.00 82.62 167 GLU A N 1
ATOM 1373 C CA . GLU A 1 167 ? 24.049 1.837 -28.836 1.00 82.62 167 GLU A CA 1
ATOM 1374 C C . GLU A 1 167 ? 25.250 1.858 -29.800 1.00 82.62 167 GLU A C 1
ATOM 1376 O O . GLU A 1 167 ? 26.182 2.652 -29.672 1.00 82.62 167 GLU A O 1
ATOM 1381 N N . VAL A 1 168 ? 25.242 0.950 -30.781 1.00 76.12 168 VAL A N 1
ATOM 1382 C CA . VAL A 1 168 ? 26.295 0.858 -31.801 1.00 76.12 168 VAL A CA 1
ATOM 1383 C C . VAL A 1 168 ? 26.043 1.901 -32.888 1.00 76.12 168 VAL A C 1
ATOM 1385 O O . VAL A 1 168 ? 25.114 1.769 -33.686 1.00 76.12 168 VAL A O 1
ATOM 1388 N N . VAL A 1 169 ? 26.899 2.921 -32.947 1.00 74.62 169 VAL A N 1
ATOM 1389 C CA . VAL A 1 169 ? 26.896 3.921 -34.022 1.00 74.62 169 VAL A CA 1
ATOM 1390 C C . VAL A 1 169 ? 27.740 3.404 -35.187 1.00 74.62 169 VAL A C 1
ATOM 1392 O O . VAL A 1 169 ? 28.954 3.240 -35.062 1.00 74.62 169 VAL A O 1
ATOM 1395 N N . TYR A 1 170 ? 27.098 3.140 -36.325 1.00 72.56 170 TYR A N 1
ATOM 1396 C CA . TYR A 1 170 ? 27.792 2.846 -37.577 1.00 72.56 170 TYR A CA 1
ATOM 1397 C C . TYR A 1 170 ? 28.136 4.161 -38.270 1.00 72.56 170 TYR A C 1
ATOM 1399 O O . TYR A 1 170 ? 27.246 4.901 -38.685 1.00 72.56 170 TYR A O 1
ATOM 1407 N N . TYR A 1 171 ? 29.428 4.449 -38.374 1.00 73.25 171 TYR A N 1
ATOM 1408 C CA . TYR A 1 171 ? 29.926 5.553 -39.184 1.00 73.25 171 TYR A CA 1
ATOM 1409 C C . TYR A 1 171 ? 30.120 5.063 -40.619 1.00 73.25 171 TYR A C 1
ATOM 1411 O O . TYR A 1 171 ? 30.692 3.987 -40.820 1.00 73.25 171 TYR A O 1
ATOM 1419 N N . ASP A 1 172 ? 29.660 5.843 -41.599 1.00 80.38 172 ASP A N 1
ATOM 1420 C CA . ASP A 1 172 ? 30.011 5.588 -42.996 1.00 80.38 172 ASP A CA 1
ATOM 1421 C C . ASP A 1 172 ? 31.540 5.677 -43.164 1.00 80.38 172 ASP A C 1
ATOM 1423 O O . ASP A 1 172 ? 32.177 6.535 -42.535 1.00 80.38 172 ASP A O 1
ATOM 1427 N N . PRO A 1 173 ? 32.157 4.801 -43.981 1.00 76.38 173 PRO A N 1
ATOM 1428 C CA . PRO A 1 173 ? 33.575 4.905 -44.292 1.00 76.38 173 PRO A CA 1
ATOM 1429 C C . PRO A 1 173 ? 33.856 6.272 -44.923 1.00 76.38 173 PRO A C 1
ATOM 1431 O O . PRO A 1 173 ? 33.311 6.585 -45.975 1.00 76.38 173 PRO A O 1
ATOM 1434 N N . CYS A 1 174 ? 34.696 7.088 -44.285 1.00 71.25 174 CYS A N 1
ATOM 1435 C CA . CYS A 1 174 ? 35.183 8.317 -44.909 1.00 71.25 174 CYS A CA 1
ATOM 1436 C C . CYS A 1 174 ? 36.167 7.939 -46.022 1.00 71.25 174 CYS A C 1
ATOM 1438 O O . CYS A 1 174 ? 37.114 7.183 -45.778 1.00 71.25 174 CYS A O 1
ATOM 1440 N N . GLU A 1 175 ? 35.946 8.457 -47.227 1.00 71.94 175 GLU A N 1
ATOM 1441 C CA . GLU A 1 175 ? 36.781 8.161 -48.394 1.00 71.94 175 GLU A CA 1
ATOM 1442 C C . GLU A 1 175 ? 37.989 9.110 -48.479 1.00 71.94 175 GLU A C 1
ATOM 1444 O O . GLU A 1 175 ? 38.977 8.776 -49.140 1.00 71.94 175 GLU A O 1
ATOM 1449 N N . SER A 1 176 ? 37.972 10.251 -47.766 1.00 74.56 176 SER A N 1
ATOM 1450 C CA . SER A 1 176 ? 39.092 11.203 -47.739 1.00 74.56 176 SER A CA 1
ATOM 1451 C C . SER A 1 176 ? 39.483 11.732 -46.339 1.00 74.56 176 SER A C 1
ATOM 1453 O O . SER A 1 176 ? 38.666 11.780 -45.414 1.00 74.56 176 SER A O 1
ATOM 1455 N N . PRO A 1 177 ? 40.747 12.171 -46.147 1.00 67.94 177 PRO A N 1
ATOM 1456 C CA . PRO A 1 177 ? 41.203 12.804 -44.904 1.00 67.94 177 PRO A CA 1
ATOM 1457 C C . PRO A 1 177 ? 40.508 14.142 -44.596 1.00 67.94 177 PRO A C 1
ATOM 1459 O O . PRO A 1 177 ? 40.408 14.522 -43.427 1.00 67.94 177 PRO A O 1
ATOM 1462 N N . GLU A 1 178 ? 40.030 14.866 -45.615 1.00 71.75 178 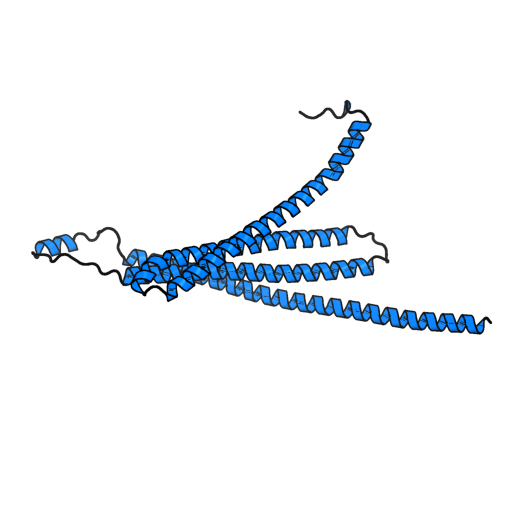GLU A N 1
ATOM 1463 C CA . GLU A 1 178 ? 39.300 16.127 -45.431 1.00 71.75 178 GLU A CA 1
ATOM 1464 C C . GLU A 1 178 ? 37.904 15.909 -44.817 1.00 71.75 178 GLU A C 1
ATOM 1466 O O . GLU A 1 178 ? 37.462 16.724 -44.003 1.00 71.75 178 GLU A O 1
ATOM 1471 N N . GLU A 1 179 ? 37.240 14.792 -45.134 1.00 66.00 179 GLU A N 1
ATOM 1472 C CA . GLU A 1 179 ? 35.938 14.402 -44.563 1.00 66.00 179 GLU A CA 1
ATOM 1473 C C . GLU A 1 179 ? 36.034 14.107 -43.056 1.00 66.00 179 GLU A C 1
ATOM 1475 O O . GLU A 1 179 ? 35.194 14.553 -42.270 1.00 66.00 179 GLU A O 1
ATOM 1480 N N . LEU A 1 180 ? 37.117 13.448 -42.626 1.00 62.69 180 LEU A N 1
ATOM 1481 C CA . LEU A 1 180 ? 37.430 13.209 -41.210 1.00 62.69 180 LEU A CA 1
ATOM 1482 C C . LEU A 1 180 ? 37.667 14.518 -40.438 1.00 62.69 180 LEU A C 1
ATOM 1484 O O . LEU A 1 180 ? 37.215 14.666 -39.299 1.00 62.69 180 LEU A O 1
ATOM 1488 N N . GLY A 1 181 ? 38.350 15.486 -41.058 1.00 62.34 181 GLY A N 1
ATOM 1489 C CA . GLY A 1 181 ? 38.586 16.810 -40.476 1.00 62.34 181 GLY A CA 1
ATOM 1490 C C . GLY A 1 181 ? 37.308 17.645 -40.335 1.00 62.34 181 GLY A C 1
ATOM 1491 O O . GLY A 1 181 ? 37.125 18.326 -39.323 1.00 62.34 181 GLY A O 1
ATOM 1492 N N . ALA A 1 182 ? 36.395 17.553 -41.308 1.00 62.28 182 ALA A N 1
ATOM 1493 C CA . ALA A 1 182 ? 35.096 18.227 -41.271 1.00 62.28 182 ALA A CA 1
ATOM 1494 C C . ALA A 1 182 ? 34.173 17.677 -40.163 1.00 62.28 182 ALA A C 1
ATOM 1496 O O . ALA A 1 182 ? 33.472 18.449 -39.506 1.00 62.28 182 ALA A O 1
ATOM 1497 N N . LEU A 1 183 ? 34.229 16.367 -39.894 1.00 59.53 183 LEU A N 1
ATOM 1498 C CA . LEU A 1 183 ? 33.532 15.712 -38.778 1.00 59.53 183 LEU A CA 1
ATOM 1499 C C . LEU A 1 183 ? 34.115 16.089 -37.407 1.00 59.53 183 LEU A C 1
ATOM 1501 O O . LEU A 1 183 ? 33.361 16.337 -36.467 1.00 59.53 183 LEU A O 1
ATOM 1505 N N . ALA A 1 184 ? 35.443 16.192 -37.290 1.00 54.22 184 ALA A N 1
ATOM 1506 C CA . ALA A 1 184 ? 36.114 16.572 -36.043 1.00 54.22 184 ALA A CA 1
ATOM 1507 C C . ALA A 1 184 ? 35.877 18.045 -35.644 1.00 54.22 184 ALA A C 1
ATOM 1509 O O . ALA A 1 184 ? 35.824 18.364 -34.455 1.00 54.22 184 ALA A O 1
ATOM 1510 N N . GLY A 1 185 ? 35.711 18.945 -36.622 1.00 50.84 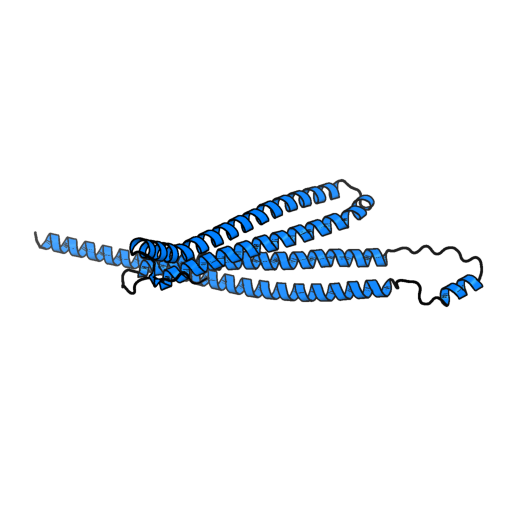185 GLY A N 1
ATOM 1511 C CA . GLY A 1 185 ? 35.362 20.355 -36.397 1.00 50.84 185 GLY A CA 1
ATOM 1512 C C . GLY A 1 185 ? 33.891 20.584 -36.026 1.00 50.84 185 GLY A C 1
ATOM 1513 O O . GLY A 1 185 ? 33.559 21.594 -35.403 1.00 50.84 185 GLY A O 1
ATOM 1514 N N . ALA A 1 186 ? 33.011 19.631 -36.339 1.00 51.81 186 ALA A N 1
ATOM 1515 C CA . ALA A 1 186 ? 31.610 19.622 -35.933 1.00 51.81 186 ALA A CA 1
ATOM 1516 C C . ALA A 1 186 ? 31.451 19.059 -34.508 1.00 51.81 186 ALA A C 1
ATOM 1518 O O . ALA A 1 186 ? 30.679 18.128 -34.274 1.00 51.81 186 ALA A O 1
ATOM 1519 N N . ALA A 1 187 ? 32.152 19.652 -33.533 1.00 47.19 187 ALA A N 1
ATOM 1520 C CA . ALA A 1 187 ? 32.053 19.367 -32.092 1.00 47.19 187 ALA A CA 1
ATOM 1521 C C . ALA A 1 187 ? 30.685 19.769 -31.476 1.00 47.19 187 ALA A C 1
ATOM 1523 O O . ALA A 1 187 ? 30.598 20.272 -30.358 1.00 47.19 187 ALA A O 1
ATOM 1524 N N . GLY A 1 188 ? 29.610 19.580 -32.238 1.00 45.81 188 GLY A N 1
ATOM 1525 C CA . GLY A 1 188 ? 28.234 19.951 -31.946 1.00 45.81 188 GLY A CA 1
ATOM 1526 C C . GLY A 1 188 ? 27.238 19.142 -32.779 1.00 45.81 188 GLY A C 1
ATOM 1527 O O . GLY A 1 188 ? 26.223 19.685 -33.207 1.00 45.81 188 GLY A O 1
ATOM 1528 N N . LEU A 1 189 ? 27.520 17.859 -33.039 1.00 49.34 189 LEU A N 1
ATOM 1529 C CA . LEU A 1 189 ? 26.480 16.931 -33.488 1.00 49.34 189 LEU A CA 1
ATOM 1530 C C . LEU A 1 189 ? 25.374 16.844 -32.412 1.00 49.34 189 LEU A C 1
ATOM 1532 O O . LEU A 1 189 ? 25.673 16.876 -31.214 1.00 49.34 189 LEU A O 1
ATOM 1536 N N . PRO A 1 190 ? 24.091 16.784 -32.809 1.00 43.56 190 PRO A N 1
ATOM 1537 C CA . PRO A 1 190 ? 22.972 16.836 -31.880 1.00 43.56 190 PRO A CA 1
ATOM 1538 C C . PRO A 1 190 ? 22.936 15.579 -30.997 1.00 43.56 190 PRO A C 1
ATOM 1540 O O . PRO A 1 190 ? 22.628 14.492 -31.472 1.00 43.56 190 PRO A O 1
ATOM 1543 N N . GLY A 1 191 ? 23.212 15.768 -29.702 1.00 54.34 191 GLY A N 1
ATOM 1544 C CA . GLY A 1 191 ? 23.042 14.768 -28.645 1.00 54.34 191 GLY A CA 1
ATOM 1545 C C . GLY A 1 191 ? 24.329 14.031 -28.287 1.00 54.34 191 GLY A C 1
ATOM 1546 O O . GLY A 1 191 ? 24.571 12.950 -28.801 1.00 54.34 191 GLY A O 1
ATOM 1547 N N . ASP A 1 192 ? 25.132 14.587 -27.373 1.00 63.31 192 ASP A N 1
ATOM 1548 C CA . ASP A 1 192 ? 26.219 13.848 -26.716 1.00 63.31 192 ASP A CA 1
ATOM 1549 C C . ASP A 1 192 ? 25.604 12.723 -25.854 1.00 63.31 192 ASP A C 1
ATOM 1551 O O . ASP A 1 192 ? 25.006 13.027 -24.810 1.00 63.31 192 ASP A O 1
ATOM 1555 N N . PRO A 1 193 ? 25.742 11.434 -26.229 1.00 66.19 193 PRO A N 1
ATOM 1556 C CA . PRO A 1 193 ? 25.186 10.322 -25.456 1.00 66.19 193 PRO A CA 1
ATOM 1557 C C . PRO A 1 193 ? 25.733 10.300 -24.019 1.00 66.19 193 PRO A C 1
ATOM 1559 O O . PRO A 1 193 ? 25.044 9.880 -23.087 1.00 66.19 193 PRO A O 1
ATOM 1562 N N . SER A 1 194 ? 26.941 10.846 -23.802 1.00 75.94 194 SER A N 1
ATOM 1563 C CA . SER A 1 194 ? 27.543 10.998 -22.474 1.00 75.94 194 SER A CA 1
ATOM 1564 C C . SER A 1 194 ? 26.730 11.924 -21.565 1.00 75.94 194 SER A C 1
ATOM 1566 O O . SER A 1 194 ? 26.626 11.678 -20.360 1.00 75.94 194 SER A O 1
ATOM 1568 N N . ALA A 1 195 ? 26.138 12.991 -22.109 1.00 84.50 195 ALA A N 1
ATOM 1569 C CA . ALA A 1 195 ? 25.342 13.943 -21.341 1.00 84.50 195 ALA A CA 1
ATOM 1570 C C . ALA A 1 195 ? 23.999 13.339 -20.894 1.00 84.50 195 ALA A C 1
ATOM 1572 O O . ALA A 1 195 ? 23.603 13.511 -19.737 1.00 84.50 195 ALA A O 1
ATOM 1573 N N . GLU A 1 196 ? 23.332 12.579 -21.769 1.00 86.19 196 GLU A N 1
ATOM 1574 C CA . GLU A 1 196 ? 22.077 11.882 -21.447 1.00 86.19 196 GLU A CA 1
ATOM 1575 C C . GLU A 1 196 ? 22.284 10.817 -20.360 1.00 86.19 196 GLU A C 1
ATOM 1577 O O . GLU A 1 196 ? 21.548 10.785 -19.368 1.00 86.19 196 GLU A O 1
ATOM 1582 N N . VAL A 1 197 ? 23.332 9.995 -20.487 1.00 89.75 197 VAL A N 1
ATOM 1583 C CA . VAL A 1 197 ? 23.681 8.963 -19.494 1.00 89.75 197 VAL A CA 1
ATOM 1584 C C . VAL A 1 197 ? 24.008 9.581 -18.130 1.00 89.75 197 VAL A C 1
ATOM 1586 O O . VAL A 1 197 ? 23.575 9.068 -17.089 1.00 89.75 197 VAL A O 1
ATOM 1589 N N . LYS A 1 198 ? 24.709 10.725 -18.101 1.00 90.75 198 LYS A N 1
ATOM 1590 C CA . LYS A 1 198 ? 24.974 11.474 -16.858 1.00 90.75 198 LYS A CA 1
ATOM 1591 C C . LYS A 1 198 ? 23.684 11.966 -16.201 1.00 90.75 198 LYS A C 1
ATOM 1593 O O . LYS A 1 198 ? 23.555 11.866 -14.978 1.00 90.75 198 LYS A O 1
ATOM 1598 N N . GLU A 1 199 ? 22.711 12.453 -16.973 1.00 93.38 199 GLU A N 1
ATOM 1599 C CA . GLU A 1 199 ? 21.425 12.887 -16.413 1.00 93.38 199 GLU A CA 1
ATOM 1600 C C . GLU A 1 199 ? 20.610 11.716 -15.853 1.00 93.38 199 GLU A C 1
ATOM 1602 O O . GLU A 1 199 ? 20.100 11.809 -14.732 1.00 93.38 199 GLU A O 1
ATOM 1607 N N . LEU A 1 200 ? 20.527 10.601 -16.583 1.00 94.56 200 LEU A N 1
ATOM 1608 C CA . LEU A 1 200 ? 19.864 9.380 -16.113 1.00 94.56 200 LEU A CA 1
ATOM 1609 C C . LEU A 1 200 ? 20.523 8.845 -14.830 1.00 94.56 200 LEU A C 1
ATOM 1611 O O . LEU A 1 200 ? 19.837 8.491 -13.868 1.00 94.56 200 LEU A O 1
ATOM 1615 N N . SER A 1 201 ? 21.853 8.881 -14.752 1.00 93.94 201 SER A N 1
ATOM 1616 C CA . SER A 1 201 ? 22.602 8.501 -13.547 1.00 93.94 201 SER A CA 1
ATOM 1617 C C . SER A 1 201 ? 22.282 9.416 -12.359 1.00 93.94 201 SER A C 1
ATOM 1619 O O . SER A 1 201 ? 22.053 8.949 -11.237 1.00 93.94 201 SER A O 1
ATOM 1621 N N . ARG A 1 202 ? 22.176 10.729 -12.599 1.00 95.56 202 ARG A N 1
ATOM 1622 C CA . ARG A 1 202 ? 21.761 11.708 -11.583 1.00 95.56 202 ARG A CA 1
ATOM 1623 C C . ARG A 1 202 ? 20.331 11.443 -11.100 1.00 95.56 202 ARG A C 1
ATOM 1625 O O . ARG A 1 202 ? 20.058 11.562 -9.903 1.00 95.56 202 ARG A O 1
ATOM 1632 N N . GLN A 1 203 ? 19.422 11.069 -12.002 1.00 96.38 203 GLN A N 1
ATOM 1633 C CA . GLN A 1 203 ? 18.054 10.659 -11.663 1.00 96.38 203 GLN A CA 1
ATOM 1634 C C . GLN A 1 203 ? 18.032 9.405 -10.784 1.00 96.38 203 GLN A C 1
ATOM 1636 O O . GLN A 1 203 ? 17.349 9.411 -9.757 1.00 96.38 203 GLN A O 1
ATOM 1641 N N . CYS A 1 204 ? 18.825 8.381 -11.115 1.00 95.50 204 CYS A N 1
ATOM 1642 C CA . CYS A 1 204 ? 18.988 7.188 -10.281 1.00 95.50 204 CYS A CA 1
ATOM 1643 C C . CYS A 1 204 ? 19.402 7.547 -8.847 1.00 95.50 204 CYS A C 1
ATOM 1645 O O . CYS A 1 204 ? 18.766 7.096 -7.895 1.00 95.50 204 CYS A O 1
ATOM 1647 N N . GLY A 1 205 ? 20.399 8.424 -8.677 1.00 96.19 205 GLY A N 1
ATOM 1648 C CA . GLY A 1 205 ? 20.837 8.883 -7.352 1.00 96.19 205 GLY A CA 1
ATOM 1649 C C . GLY A 1 205 ? 19.728 9.568 -6.537 1.00 96.19 205 GLY A C 1
ATOM 1650 O O . GLY A 1 205 ? 19.590 9.324 -5.332 1.00 96.19 205 GLY A O 1
ATOM 1651 N N . ARG A 1 206 ? 18.880 10.382 -7.189 1.00 96.69 206 ARG A N 1
ATOM 1652 C CA . ARG A 1 206 ? 17.711 11.016 -6.545 1.00 96.69 206 ARG A CA 1
ATOM 1653 C C . ARG A 1 206 ? 16.675 9.984 -6.092 1.00 96.69 206 ARG A C 1
ATOM 1655 O O . ARG A 1 206 ? 16.198 10.066 -4.957 1.00 96.69 206 ARG A O 1
ATOM 1662 N N . LEU A 1 207 ? 16.343 9.020 -6.952 1.00 97.06 207 LEU A N 1
ATOM 1663 C CA . LEU A 1 207 ? 15.370 7.965 -6.650 1.00 97.06 207 LEU A CA 1
ATOM 1664 C C . LEU A 1 207 ? 15.869 7.032 -5.537 1.00 97.06 207 LEU A C 1
ATOM 1666 O O . LEU A 1 207 ? 15.105 6.711 -4.630 1.00 97.06 207 LEU A O 1
ATOM 1670 N N . GLU A 1 208 ? 17.152 6.668 -5.539 1.00 97.19 208 GLU A N 1
ATOM 1671 C CA . GLU A 1 208 ? 17.788 5.877 -4.475 1.00 97.19 208 GLU A CA 1
ATOM 1672 C C . GLU A 1 208 ? 17.755 6.599 -3.121 1.00 97.19 208 GLU A C 1
ATOM 1674 O O . GLU A 1 208 ? 17.355 6.027 -2.104 1.00 97.19 208 GLU A O 1
ATOM 1679 N N . SER A 1 209 ? 18.065 7.899 -3.108 1.00 96.88 209 SER A N 1
ATOM 1680 C CA . SER A 1 209 ? 17.957 8.722 -1.896 1.00 96.88 209 SER A CA 1
ATOM 1681 C C . SER A 1 209 ? 16.518 8.766 -1.371 1.00 96.88 209 SER A C 1
ATOM 1683 O O . SER A 1 209 ? 16.269 8.674 -0.166 1.00 96.88 209 SER A O 1
ATOM 1685 N N . GLN A 1 210 ? 15.536 8.881 -2.272 1.00 97.31 210 GLN A N 1
ATOM 1686 C CA . GLN A 1 210 ? 14.124 8.835 -1.903 1.00 97.31 210 GLN A CA 1
ATOM 1687 C C . GLN A 1 210 ? 13.716 7.457 -1.365 1.00 97.31 210 GLN A C 1
ATOM 1689 O O . GLN A 1 210 ? 13.001 7.402 -0.361 1.00 97.31 210 GLN A O 1
ATOM 1694 N N . ARG A 1 211 ? 14.219 6.369 -1.959 1.00 96.94 211 ARG A N 1
ATOM 1695 C CA . ARG A 1 211 ? 14.008 4.998 -1.480 1.00 96.94 211 ARG A CA 1
ATOM 1696 C C . ARG A 1 211 ? 14.534 4.832 -0.056 1.00 96.94 211 ARG A C 1
ATOM 1698 O O . ARG A 1 211 ? 13.795 4.379 0.814 1.00 96.94 211 ARG A O 1
ATOM 1705 N N . GLY A 1 212 ? 15.748 5.312 0.225 1.00 96.62 212 GLY A N 1
ATOM 1706 C CA . GLY A 1 212 ? 16.329 5.305 1.573 1.00 96.62 212 GLY A CA 1
ATOM 1707 C C . GLY A 1 212 ? 15.458 6.023 2.614 1.00 96.62 212 GLY A C 1
ATOM 1708 O O . GLY A 1 212 ? 15.245 5.510 3.717 1.00 96.62 212 GLY A O 1
ATOM 1709 N N . ARG A 1 213 ? 14.857 7.169 2.253 1.00 97.62 213 ARG A N 1
ATOM 1710 C CA . ARG A 1 213 ? 13.900 7.881 3.127 1.00 97.62 213 ARG A CA 1
ATOM 1711 C C . ARG A 1 213 ? 12.645 7.056 3.417 1.00 97.62 213 ARG A C 1
ATOM 1713 O O . ARG A 1 213 ? 12.155 7.084 4.549 1.00 97.62 213 ARG A O 1
ATOM 1720 N N . ILE A 1 214 ? 12.125 6.324 2.432 1.00 97.00 214 ILE A N 1
ATOM 1721 C CA . ILE A 1 214 ? 10.972 5.430 2.617 1.00 97.00 214 ILE A CA 1
ATOM 1722 C C . ILE A 1 214 ? 11.339 4.264 3.537 1.00 97.00 214 ILE A C 1
ATOM 1724 O O . ILE A 1 214 ? 10.594 3.998 4.480 1.00 97.00 214 ILE A O 1
ATOM 1728 N N . CYS A 1 215 ? 12.503 3.638 3.355 1.00 94.81 215 CYS A N 1
ATOM 1729 C CA . CYS A 1 215 ? 12.975 2.565 4.234 1.00 94.81 215 CYS A CA 1
ATOM 1730 C C . CYS A 1 215 ? 13.038 3.015 5.703 1.00 94.81 215 CYS A C 1
ATOM 1732 O O . CYS A 1 215 ? 12.527 2.326 6.589 1.00 94.81 215 CYS A O 1
ATOM 1734 N N . ALA A 1 216 ? 13.564 4.216 5.964 1.00 96.19 216 ALA A N 1
ATOM 1735 C CA . ALA A 1 216 ? 13.588 4.790 7.309 1.00 96.19 216 ALA A CA 1
ATOM 1736 C C . ALA A 1 216 ? 12.173 5.050 7.867 1.00 96.19 216 ALA A C 1
ATOM 1738 O O . ALA A 1 216 ? 11.911 4.794 9.044 1.00 96.19 216 ALA A O 1
ATOM 1739 N N . ARG A 1 217 ? 11.232 5.527 7.035 1.00 97.38 217 ARG A N 1
ATOM 1740 C CA . ARG A 1 217 ? 9.816 5.683 7.425 1.00 97.38 217 ARG A CA 1
ATOM 1741 C C . ARG A 1 217 ? 9.178 4.334 7.769 1.00 97.38 217 ARG A C 1
ATOM 1743 O O . ARG A 1 217 ? 8.505 4.255 8.792 1.00 97.38 217 ARG A O 1
ATOM 1750 N N . ARG A 1 218 ? 9.423 3.282 6.978 1.00 96.38 218 ARG A N 1
ATOM 1751 C CA . ARG A 1 218 ? 8.911 1.920 7.227 1.00 96.38 218 ARG A CA 1
ATOM 1752 C C . ARG A 1 218 ? 9.431 1.352 8.545 1.00 96.38 218 ARG A C 1
ATOM 1754 O O . ARG A 1 218 ? 8.649 0.791 9.303 1.00 96.38 218 ARG A O 1
ATOM 1761 N N . ALA A 1 219 ? 10.719 1.535 8.842 1.00 95.44 219 ALA A N 1
ATOM 1762 C CA . ALA A 1 219 ? 11.307 1.103 10.109 1.00 95.44 219 ALA A CA 1
ATOM 1763 C C . ALA A 1 219 ? 10.651 1.802 11.312 1.00 95.44 219 ALA A C 1
ATOM 1765 O O . ALA A 1 219 ? 10.216 1.140 12.250 1.00 95.44 219 ALA A O 1
ATOM 1766 N N . ARG A 1 220 ? 10.486 3.132 11.250 1.00 95.88 220 ARG A N 1
ATOM 1767 C CA . ARG A 1 220 ? 9.782 3.889 12.300 1.00 95.88 220 ARG A CA 1
ATOM 1768 C C . ARG A 1 220 ? 8.325 3.456 12.462 1.00 95.88 220 ARG A C 1
ATOM 1770 O O . ARG A 1 220 ? 7.835 3.394 13.584 1.00 95.88 220 ARG A O 1
ATOM 1777 N N . LEU A 1 221 ? 7.634 3.186 11.355 1.00 96.12 221 LEU A N 1
ATOM 1778 C CA . LEU A 1 221 ? 6.240 2.747 11.375 1.00 96.12 221 LEU A CA 1
ATOM 1779 C C . LEU A 1 221 ? 6.093 1.376 12.041 1.00 96.12 221 LEU A C 1
ATOM 1781 O O . LEU A 1 221 ? 5.201 1.214 12.865 1.00 96.12 221 LEU A O 1
ATOM 1785 N N . ARG A 1 222 ? 6.998 0.437 11.740 1.00 95.50 222 ARG A N 1
ATOM 1786 C CA . ARG A 1 222 ? 7.026 -0.890 12.365 1.00 95.50 222 ARG A CA 1
ATOM 1787 C C . ARG A 1 222 ? 7.151 -0.788 13.884 1.00 95.50 222 ARG A C 1
ATOM 1789 O O . ARG A 1 222 ? 6.299 -1.308 14.587 1.00 95.50 222 ARG A O 1
ATOM 1796 N N . ASN A 1 223 ? 8.105 0.004 14.377 1.00 95.12 223 ASN A N 1
ATOM 1797 C CA . ASN A 1 223 ? 8.278 0.203 15.819 1.00 95.12 223 ASN A CA 1
ATOM 1798 C C . ASN A 1 223 ? 7.009 0.765 16.490 1.00 95.12 223 ASN A C 1
ATOM 1800 O O . ASN A 1 223 ? 6.650 0.345 17.585 1.00 95.12 223 ASN A O 1
ATOM 1804 N N . ARG A 1 224 ? 6.311 1.706 15.836 1.00 95.25 224 ARG A N 1
ATOM 1805 C CA . ARG A 1 224 ? 5.041 2.257 16.347 1.00 95.25 224 ARG A CA 1
ATOM 1806 C C . ARG A 1 224 ? 3.911 1.231 16.331 1.00 95.25 224 ARG A C 1
ATOM 1808 O O . ARG A 1 224 ? 3.096 1.224 17.249 1.00 95.25 224 ARG A O 1
ATOM 1815 N N . GLN A 1 225 ? 3.850 0.394 15.299 1.00 95.31 225 GLN A N 1
ATOM 1816 C CA . GLN A 1 225 ? 2.870 -0.682 15.209 1.00 95.31 225 GLN A CA 1
ATOM 1817 C C . GLN A 1 225 ? 3.094 -1.709 16.321 1.00 95.31 225 GLN A C 1
ATOM 1819 O O . GLN A 1 225 ? 2.139 -2.067 17.001 1.00 95.31 225 GLN A O 1
ATOM 1824 N N . ASP A 1 226 ? 4.341 -2.118 16.555 1.00 95.25 226 ASP A N 1
ATOM 1825 C CA . ASP A 1 226 ? 4.693 -3.070 17.612 1.00 95.25 226 ASP A CA 1
ATOM 1826 C C . ASP A 1 226 ? 4.326 -2.520 18.998 1.00 95.25 226 ASP A C 1
ATOM 1828 O O . ASP A 1 226 ? 3.671 -3.201 19.784 1.00 95.25 226 ASP A O 1
ATOM 1832 N N . GLN A 1 227 ? 4.637 -1.246 19.264 1.00 94.50 227 GLN A N 1
ATOM 1833 C CA . GLN A 1 227 ? 4.203 -0.563 20.489 1.00 94.50 227 GLN A CA 1
ATOM 1834 C C . GLN A 1 227 ? 2.676 -0.530 20.627 1.00 94.50 227 GLN A C 1
ATOM 1836 O O . GLN A 1 227 ? 2.146 -0.758 21.711 1.00 94.50 227 GLN A O 1
ATOM 1841 N N . CYS A 1 228 ? 1.948 -0.246 19.547 1.00 94.38 228 CYS A N 1
ATOM 1842 C CA . CYS A 1 228 ? 0.486 -0.226 19.564 1.00 94.38 228 CYS A CA 1
ATOM 1843 C C . CYS A 1 228 ? -0.101 -1.615 19.844 1.00 94.38 228 CYS A C 1
ATOM 1845 O O . CYS A 1 228 ? -1.044 -1.724 20.623 1.00 94.38 228 CYS A O 1
ATOM 1847 N N . ARG A 1 229 ? 0.473 -2.669 19.249 1.00 94.81 229 ARG A N 1
ATOM 1848 C CA . ARG A 1 229 ? 0.070 -4.064 19.483 1.00 94.81 229 ARG A CA 1
ATOM 1849 C C . ARG A 1 229 ? 0.274 -4.460 20.937 1.00 94.81 229 ARG A C 1
ATOM 1851 O O . ARG A 1 229 ? -0.609 -5.078 21.521 1.00 94.81 229 ARG A O 1
ATOM 1858 N N . GLU A 1 230 ? 1.398 -4.062 21.525 1.00 94.94 230 GLU A N 1
ATOM 1859 C CA . GLU A 1 230 ? 1.681 -4.344 22.930 1.00 94.94 230 GLU A CA 1
ATOM 1860 C C . GLU A 1 230 ? 0.690 -3.639 23.865 1.00 94.94 230 GLU A C 1
ATOM 1862 O O . GLU A 1 230 ? 0.101 -4.281 24.731 1.00 94.94 230 GLU A O 1
ATOM 1867 N N . ASN A 1 231 ? 0.429 -2.345 23.645 1.00 92.38 231 ASN A N 1
ATOM 1868 C CA . ASN A 1 231 ? -0.559 -1.594 24.429 1.00 92.38 231 ASN A CA 1
ATOM 1869 C C . ASN A 1 231 ? -1.971 -2.181 24.304 1.00 92.38 231 ASN A C 1
ATOM 1871 O O . ASN A 1 231 ? -2.670 -2.318 25.304 1.00 92.38 231 ASN A O 1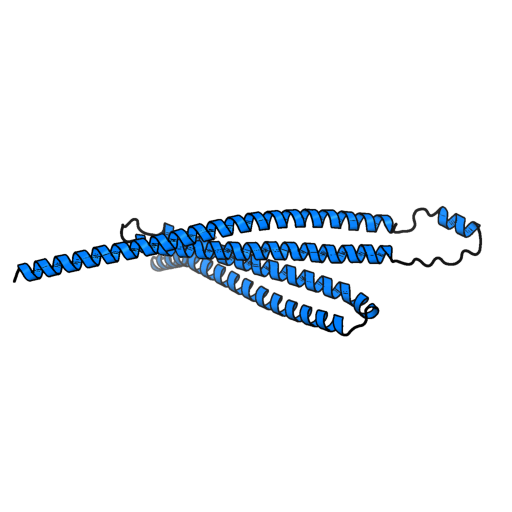
ATOM 1875 N N . HIS A 1 232 ? -2.379 -2.558 23.091 1.00 93.50 232 HIS A N 1
ATOM 1876 C CA . HIS A 1 232 ? -3.669 -3.201 22.863 1.00 93.50 232 HIS A CA 1
ATOM 1877 C C . HIS A 1 232 ? -3.773 -4.543 23.604 1.00 93.50 232 HIS A C 1
ATOM 1879 O O . HIS A 1 232 ? -4.769 -4.805 24.272 1.00 93.50 232 HIS A O 1
ATOM 1885 N N . ARG A 1 233 ? -2.712 -5.361 23.571 1.00 93.62 233 ARG A N 1
ATOM 1886 C CA . ARG A 1 233 ? -2.650 -6.626 24.315 1.00 93.62 233 ARG A CA 1
ATOM 1887 C C . ARG A 1 233 ? -2.785 -6.415 25.823 1.00 93.62 233 ARG A C 1
ATOM 1889 O O . ARG A 1 233 ? -3.552 -7.127 26.462 1.00 93.62 233 ARG A O 1
ATOM 1896 N N . LEU A 1 234 ? -2.059 -5.445 26.380 1.00 91.56 234 LEU A N 1
ATOM 1897 C CA . LEU A 1 234 ? -2.143 -5.084 27.799 1.00 91.56 234 LEU A CA 1
ATOM 1898 C C . LEU A 1 234 ? -3.567 -4.654 28.182 1.00 91.56 234 LEU A C 1
ATOM 1900 O O . LEU A 1 234 ? -4.080 -5.077 29.213 1.00 91.56 234 LEU A O 1
ATOM 1904 N N . ARG A 1 235 ? -4.232 -3.862 27.332 1.00 88.50 235 ARG A N 1
ATOM 1905 C CA . ARG A 1 235 ? -5.621 -3.432 27.554 1.00 88.50 235 ARG A CA 1
ATOM 1906 C C . ARG A 1 235 ? -6.604 -4.597 27.579 1.00 88.50 235 ARG A C 1
ATOM 1908 O O . ARG A 1 235 ? -7.417 -4.667 28.493 1.00 88.50 235 ARG A O 1
ATOM 1915 N N . LEU A 1 236 ? -6.482 -5.539 26.645 1.00 89.19 236 LEU A N 1
ATOM 1916 C CA . LEU A 1 236 ? -7.310 -6.749 26.637 1.00 89.19 236 LEU A CA 1
ATOM 1917 C C . LEU A 1 236 ? -7.098 -7.599 27.900 1.00 89.19 236 LEU A C 1
ATOM 1919 O O . LEU A 1 236 ? -8.063 -8.079 28.487 1.00 89.19 236 LEU A O 1
ATOM 1923 N N . GLN A 1 237 ? -5.851 -7.740 28.359 1.00 90.00 237 GLN A N 1
ATOM 1924 C CA . GLN A 1 237 ? -5.541 -8.474 29.592 1.00 90.00 237 GLN A CA 1
ATOM 1925 C C . GLN A 1 237 ? -6.175 -7.823 30.826 1.00 90.00 237 GLN A C 1
ATOM 1927 O O . GLN A 1 237 ? -6.796 -8.518 31.628 1.00 90.00 237 GLN A O 1
ATOM 1932 N N . LEU A 1 238 ? -6.074 -6.497 30.954 1.00 86.69 238 LEU A N 1
ATOM 1933 C CA . LEU A 1 238 ? -6.692 -5.755 32.056 1.00 86.69 238 LEU A CA 1
ATOM 1934 C C . LEU A 1 238 ? -8.220 -5.887 32.050 1.00 86.69 238 LEU A C 1
ATOM 1936 O O . LEU A 1 238 ? -8.817 -6.107 33.104 1.00 86.69 238 LEU A O 1
ATOM 1940 N N . ALA A 1 239 ? -8.848 -5.813 30.873 1.00 84.12 239 ALA A N 1
ATOM 1941 C CA . ALA A 1 239 ? -10.288 -6.009 30.734 1.00 84.12 239 ALA A CA 1
ATOM 1942 C C . ALA A 1 239 ? -10.707 -7.423 31.181 1.00 84.12 239 ALA A C 1
ATOM 1944 O O . ALA A 1 239 ? -11.627 -7.582 31.985 1.00 84.12 239 ALA A O 1
ATOM 1945 N N . GLU A 1 240 ? -9.986 -8.463 30.750 1.00 86.75 240 GLU A N 1
ATOM 1946 C CA . GLU A 1 240 ? -10.245 -9.837 31.193 1.00 86.75 240 GLU A CA 1
ATOM 1947 C C . GLU A 1 240 ? -10.064 -10.029 32.705 1.00 86.75 240 GLU A C 1
ATOM 1949 O O . GLU A 1 240 ? -10.835 -10.752 33.344 1.00 86.75 240 GLU A O 1
ATOM 1954 N N . GLU A 1 241 ? -9.025 -9.433 33.291 1.00 87.25 241 GLU A N 1
ATOM 1955 C CA . GLU A 1 241 ? -8.758 -9.512 34.727 1.00 87.25 241 GLU A CA 1
ATOM 1956 C C . GLU A 1 241 ? -9.839 -8.806 35.543 1.00 87.25 241 GLU A C 1
ATOM 1958 O O . GLU A 1 241 ? -10.304 -9.377 36.535 1.00 87.25 241 GLU A O 1
ATOM 1963 N N . SER A 1 242 ? -10.283 -7.627 35.102 1.00 83.44 242 SER A N 1
ATOM 1964 C CA . SER A 1 242 ? -11.393 -6.883 35.709 1.00 83.44 242 SER A CA 1
ATOM 1965 C C . SER A 1 242 ? -12.669 -7.726 35.729 1.00 83.44 242 SER A C 1
ATOM 1967 O O . SER A 1 242 ? -13.272 -7.943 36.785 1.00 83.44 242 SER A O 1
ATOM 1969 N N . VAL A 1 243 ? -13.011 -8.337 34.590 1.00 84.88 243 VAL A N 1
ATOM 1970 C CA . VAL A 1 243 ? -14.164 -9.236 34.470 1.00 84.88 243 VAL A CA 1
ATOM 1971 C C . VAL A 1 243 ? -14.027 -10.440 35.407 1.00 84.88 243 VAL A C 1
ATOM 1973 O O . VAL A 1 243 ? -14.983 -10.797 36.102 1.00 84.88 243 VAL A O 1
ATOM 1976 N N . LYS A 1 244 ? -12.850 -11.075 35.485 1.00 87.25 244 LYS A N 1
ATOM 1977 C CA . LYS A 1 244 ? -12.604 -12.200 36.408 1.00 87.25 244 LYS A CA 1
ATOM 1978 C C . LYS A 1 244 ? -12.785 -11.780 37.870 1.00 87.25 244 LYS A C 1
ATOM 1980 O O . LYS A 1 244 ? -13.413 -12.521 38.628 1.00 87.25 244 LYS A O 1
ATOM 1985 N N . HIS A 1 245 ? -12.278 -10.611 38.262 1.00 84.75 245 HIS A N 1
ATOM 1986 C CA . HIS A 1 245 ? -12.437 -10.081 39.619 1.00 84.75 245 HIS A CA 1
ATOM 1987 C C . HIS A 1 245 ? -13.907 -9.799 39.936 1.00 84.75 245 HIS A C 1
ATOM 1989 O O . HIS A 1 245 ? -14.400 -10.250 40.972 1.00 84.75 245 HIS A O 1
ATOM 1995 N N . PHE A 1 246 ? -14.638 -9.154 39.024 1.00 83.81 246 PHE A N 1
ATOM 1996 C CA . PHE A 1 246 ? -16.071 -8.907 39.182 1.00 83.81 246 PHE A CA 1
ATOM 1997 C C . PHE A 1 246 ? -16.854 -10.208 39.412 1.00 83.81 246 PHE A C 1
ATOM 1999 O O . PHE A 1 246 ? -17.606 -10.318 40.381 1.00 83.81 246 PHE A O 1
ATOM 2006 N N . HIS A 1 247 ? -16.615 -11.241 38.597 1.00 85.38 247 HIS A N 1
ATOM 2007 C CA . HIS A 1 247 ? -17.265 -12.546 38.759 1.00 85.38 247 HIS A CA 1
ATOM 2008 C C . HIS A 1 247 ? -16.929 -13.220 40.097 1.00 85.38 247 HIS A C 1
ATOM 2010 O O . HIS A 1 247 ? -17.796 -13.856 40.703 1.00 85.38 247 HIS A O 1
ATOM 2016 N N . GLN A 1 248 ? -15.689 -13.090 40.580 1.00 88.25 248 GLN A N 1
ATOM 2017 C CA . GLN A 1 248 ? -15.295 -13.616 41.888 1.00 88.25 248 GLN A CA 1
ATOM 2018 C C . GLN A 1 248 ? -16.026 -12.894 43.025 1.00 88.25 248 GLN A C 1
ATOM 2020 O O . GLN A 1 248 ? -16.616 -13.560 43.881 1.00 88.25 248 GLN A O 1
ATOM 2025 N N . HIS A 1 249 ? -16.048 -11.557 43.012 1.00 88.81 249 HIS A N 1
ATOM 2026 C CA . HIS A 1 249 ? -16.770 -10.753 44.000 1.00 88.81 249 HIS A CA 1
ATOM 2027 C C . HIS A 1 249 ? -18.272 -11.046 43.982 1.00 88.81 249 HIS A C 1
ATOM 2029 O O . HIS A 1 249 ? -18.852 -11.316 45.035 1.00 88.81 249 HIS A O 1
ATOM 2035 N N . HIS A 1 250 ? -18.881 -11.099 42.796 1.00 88.00 250 HIS A N 1
ATOM 2036 C CA . HIS A 1 250 ? -20.295 -11.421 42.634 1.00 88.00 250 HIS A CA 1
ATOM 2037 C C . HIS A 1 250 ? -20.623 -12.825 43.160 1.00 88.00 250 HIS A C 1
ATOM 2039 O O . HIS A 1 250 ? -21.560 -13.004 43.935 1.00 88.00 250 HIS A O 1
ATOM 2045 N N . ARG A 1 251 ? -19.803 -13.834 42.838 1.00 89.88 251 ARG A N 1
ATOM 2046 C CA . ARG A 1 251 ? -19.975 -15.201 43.356 1.00 89.88 251 ARG A CA 1
ATOM 2047 C C . ARG A 1 251 ? -19.875 -15.264 44.882 1.00 89.88 251 ARG A C 1
ATOM 2049 O O . ARG A 1 251 ? -20.597 -16.046 45.500 1.00 89.88 251 ARG A O 1
ATOM 2056 N N . ILE A 1 252 ? -18.981 -14.487 45.497 1.00 89.69 252 ILE A N 1
ATOM 2057 C CA . ILE A 1 252 ? -18.870 -14.397 46.961 1.00 89.69 252 ILE A CA 1
ATOM 2058 C C . ILE A 1 252 ? -20.115 -13.726 47.550 1.00 89.69 252 ILE A C 1
ATOM 2060 O O . ILE A 1 252 ? -20.649 -14.217 48.543 1.00 89.69 252 ILE A O 1
ATOM 2064 N N . GLN A 1 253 ? -20.594 -12.645 46.935 1.00 87.38 253 GLN A N 1
ATOM 2065 C CA . GLN A 1 253 ? -21.791 -11.931 47.371 1.00 87.38 253 GLN A CA 1
ATOM 2066 C C . GLN A 1 253 ? -23.033 -12.828 47.320 1.00 87.38 253 GLN A C 1
ATOM 2068 O O . GLN A 1 253 ? -23.674 -13.020 48.346 1.00 87.38 253 GLN A O 1
ATOM 2073 N N . VAL A 1 254 ? -23.283 -13.499 46.191 1.00 88.19 254 VAL A N 1
ATOM 2074 C CA . VAL A 1 254 ? -24.403 -14.446 46.038 1.00 88.19 254 VAL A CA 1
ATOM 2075 C C . VAL A 1 254 ? -24.349 -15.565 47.083 1.00 88.19 254 VAL A C 1
ATOM 2077 O O . VAL A 1 254 ? -25.380 -15.982 47.603 1.00 88.19 254 VAL A O 1
ATOM 2080 N N . LYS A 1 255 ? -23.152 -16.062 47.427 1.00 88.81 255 LYS A N 1
ATOM 2081 C CA . LYS A 1 255 ? -22.999 -17.053 48.506 1.00 88.81 255 LYS A CA 1
ATOM 2082 C C . LYS A 1 255 ? -23.362 -16.486 49.879 1.00 88.81 255 LYS A C 1
ATOM 2084 O O . LYS A 1 255 ? -24.017 -17.180 50.649 1.00 88.81 255 LYS A O 1
ATOM 2089 N N . ARG A 1 256 ? -22.943 -15.254 50.189 1.00 87.12 256 ARG A N 1
ATOM 2090 C CA . ARG A 1 256 ? -23.287 -14.583 51.454 1.00 87.12 256 ARG A CA 1
ATOM 2091 C C . ARG A 1 256 ? -24.785 -14.325 51.566 1.00 87.12 256 ARG A C 1
ATOM 2093 O O . ARG A 1 256 ? -25.336 -14.519 52.642 1.00 87.12 256 ARG A O 1
ATOM 2100 N N . ASP A 1 257 ? -25.425 -13.917 50.478 1.00 87.31 257 ASP A N 1
ATOM 2101 C CA . ASP A 1 257 ? -26.860 -13.630 50.472 1.00 87.31 257 ASP A CA 1
ATOM 2102 C C . ASP A 1 257 ? -27.676 -14.914 50.681 1.00 87.31 257 ASP A C 1
ATOM 2104 O O . ASP A 1 257 ? -28.569 -14.931 51.523 1.00 87.31 257 ASP A O 1
ATOM 2108 N N . LYS A 1 258 ? -27.279 -16.030 50.049 1.00 87.44 258 LYS A N 1
ATOM 2109 C CA . LYS A 1 258 ? -27.877 -17.354 50.308 1.00 87.44 258 LYS A CA 1
ATOM 2110 C C . LYS A 1 258 ? -27.744 -17.801 51.764 1.00 87.44 258 LYS A C 1
ATOM 2112 O O . LYS A 1 258 ? -28.713 -18.280 52.335 1.00 87.44 258 LYS A O 1
ATOM 2117 N N . MET A 1 259 ? -26.571 -17.618 52.374 1.00 83.00 259 MET A N 1
ATOM 2118 C CA . MET A 1 259 ? -26.379 -17.953 53.790 1.00 83.00 259 MET A CA 1
ATOM 2119 C C . MET A 1 259 ? -27.282 -17.120 54.709 1.00 83.00 259 MET A C 1
ATOM 2121 O O . MET A 1 259 ? -27.845 -17.655 55.655 1.00 83.00 259 MET A O 1
ATOM 2125 N N . LYS A 1 260 ? -27.461 -15.824 54.419 1.00 83.38 260 LYS A N 1
ATOM 2126 C CA . LYS A 1 260 ? -28.369 -14.961 55.192 1.00 83.38 260 LYS A CA 1
ATOM 2127 C C . LYS A 1 260 ? -29.836 -15.369 55.044 1.00 83.38 260 LYS A C 1
ATOM 2129 O O . LYS A 1 260 ? -30.576 -15.289 56.016 1.00 83.38 260 LYS A O 1
ATOM 2134 N N . GLU A 1 261 ? -30.258 -15.792 53.852 1.00 80.06 261 GLU A N 1
ATOM 2135 C CA . GLU A 1 261 ? -31.615 -16.315 53.627 1.00 80.06 261 GLU A CA 1
ATOM 2136 C C . GLU A 1 261 ? -31.855 -17.650 54.347 1.00 80.06 261 GLU A C 1
ATOM 2138 O O . GLU A 1 261 ? -32.965 -17.904 54.812 1.00 80.06 261 GLU A O 1
ATOM 2143 N N . GLU A 1 262 ? -30.828 -18.497 54.456 1.00 78.38 262 GLU A N 1
ATOM 2144 C CA . GLU A 1 262 ? -30.883 -19.754 55.211 1.00 78.38 262 GLU A CA 1
ATOM 2145 C C . GLU A 1 262 ? -30.905 -19.523 56.733 1.00 78.38 262 GLU A C 1
ATOM 2147 O O . GLU A 1 262 ? -31.608 -20.245 57.429 1.00 78.38 262 GLU A O 1
ATOM 2152 N N . GLU A 1 263 ? -30.214 -18.499 57.250 1.00 72.69 263 GLU A N 1
ATOM 2153 C CA . GLU A 1 263 ? -30.238 -18.115 58.676 1.00 72.69 263 GLU A CA 1
ATOM 2154 C C . GLU A 1 263 ? -31.537 -17.407 59.112 1.00 72.69 263 GLU A C 1
ATOM 2156 O O . GLU A 1 263 ? -31.823 -17.322 60.306 1.00 72.69 263 GLU A O 1
ATOM 2161 N N . GLN A 1 264 ? -32.323 -16.878 58.168 1.00 64.88 264 GLN A N 1
ATOM 2162 C CA . GLN A 1 264 ? -33.614 -16.223 58.432 1.00 64.88 264 GLN A CA 1
ATOM 2163 C C . GLN A 1 264 ? -34.827 -17.171 58.339 1.00 64.88 264 GLN A C 1
ATOM 2165 O O . GLN A 1 264 ? -35.960 -16.715 58.518 1.00 64.88 264 GLN A O 1
ATOM 2170 N N . LYS A 1 265 ? -34.609 -18.464 58.067 1.00 52.34 265 LYS A N 1
ATOM 2171 C CA . LYS A 1 265 ? -35.631 -19.526 58.078 1.00 52.34 265 LYS A CA 1
ATOM 2172 C C . LYS A 1 265 ? -35.544 -20.382 59.334 1.00 52.34 265 LYS A C 1
ATOM 2174 O O . LYS A 1 265 ? -36.628 -20.811 59.787 1.00 52.34 265 LYS A O 1
#

Radius of gyration: 33.3 Å; chains: 1; bounding box: 87×56×107 Å